Protein 3WMY (pdb70)

B-factor: mean 17.38, std 7.43, range [6.02, 51.27]

CATH classification: 2.115.10.20

Secondary structure (DSSP, 8-state):
------SS--EEE------PPTT-SEEEEEEEEEETTEEEEEEEEE-SS-EEEEEEPPBSSGGGGGGS-EEE-SS--EEEEEEEEGGGTEEEEEEESSSSSEEEEEES-TT-TT-PPPPEEEE----SS-SS-SEEEEEEE-SSEEEEEEE-SSSEEEEEEEEGGG-SS---S--EEEEE--TTTS-EEEEEEEETTSS-EEEEEEEE-SSSEEEEEEEESSTTS--EESSBSSSSBSBSTTTS--SS-S--EEEEE-BSS-BTT-EE-GGG-EEEEEE--TT--S-GGG---EEEEEEE--

Organism: Streptomyces coelicolor (strain ATCC BAA-471 / A3(2) / M145) (NCBI:txid100226)

Structure (mmCIF, N/CA/C/O backbone):
data_3WMY
#
_entry.id   3WMY
#
_cell.length_a   97.249
_cell.length_b   97.249
_cell.length_c   102.821
_cell.angle_alpha   90.00
_cell.angle_beta   90.00
_cell.angle_gamma   90.00
#
_symmetry.space_group_name_H-M   'P 41 21 2'
#
loop_
_entity.id
_entity.type
_entity.pdbx_description
1 polymer 'Extracellular exo-alpha-L-arabinofuranosidase'
2 non-polymer 'CALCIUM ION'
3 non-polymer 'CHLORIDE ION'
4 non-polymer 2-AMINO-2-HYDROXYMETHYL-PROPANE-1,3-DIOL
5 water water
#
loop_
_atom_site.group_PDB
_atom_site.id
_atom_site.type_symbol
_atom_site.label_atom_id
_atom_site.label_alt_id
_atom_site.label_comp_id
_atom_site.label_asym_id
_atom_site.label_entity_id
_atom_site.label_seq_id
_atom_site.pdbx_PDB_ins_code
_atom_site.Cartn_x
_atom_site.Cartn_y
_atom_site.Cartn_z
_atom_site.occupancy
_atom_site.B_iso_or_equiv
_atom_site.auth_seq_id
_atom_site.auth_comp_id
_atom_site.auth_asym_id
_atom_site.auth_atom_id
_atom_site.pdbx_PDB_model_num
ATOM 1 N N . GLY A 1 137 ? 3.143 44.754 37.886 1.00 37.45 174 GLY A N 1
ATOM 2 C CA . GLY A 1 137 ? 3.072 43.852 36.699 1.00 37.24 174 GLY A CA 1
ATOM 3 C C . GLY A 1 137 ? 4.384 43.740 35.943 1.00 37.00 174 GLY A C 1
ATOM 4 O O . GLY A 1 137 ? 4.420 43.223 34.824 1.00 37.95 174 GLY A O 1
ATOM 5 N N . THR A 1 138 ? 5.461 44.221 36.558 1.00 35.72 175 THR A N 1
ATOM 6 C CA . THR A 1 138 ? 6.789 44.190 35.949 1.00 34.35 175 THR A CA 1
ATOM 7 C C . THR A 1 138 ? 7.417 42.799 36.039 1.00 33.18 175 THR A C 1
ATOM 8 O O . THR A 1 138 ? 7.044 41.992 36.894 1.00 33.13 175 THR A O 1
ATOM 12 N N . CYS A 1 139 ? 8.364 42.527 35.145 1.00 31.15 176 CYS A N 1
ATOM 13 C CA . CYS A 1 139 ? 9.128 41.285 35.174 1.00 29.75 176 CYS A CA 1
ATOM 14 C C . CYS A 1 139 ? 10.607 41.586 35.389 1.00 29.50 176 CYS A C 1
ATOM 15 O O . CYS A 1 139 ? 11.065 42.706 35.147 1.00 29.83 176 CYS A O 1
ATOM 18 N N . ALA A 1 140 ? 11.344 40.586 35.860 1.00 28.65 177 ALA A N 1
ATOM 19 C CA . ALA A 1 140 ? 12.791 40.691 35.992 1.00 27.89 177 ALA A CA 1
ATOM 20 C C . ALA A 1 140 ? 13.465 39.822 34.940 1.00 27.34 177 ALA A C 1
ATOM 21 O O . ALA A 1 140 ? 12.862 38.872 34.434 1.00 27.09 177 ALA A O 1
ATOM 23 N N . LEU A 1 141 ? 14.708 40.160 34.601 1.00 26.60 178 LEU A N 1
ATOM 24 C CA . LEU A 1 141 ? 15.541 39.283 33.785 1.00 26.23 178 LEU A CA 1
ATOM 25 C C . LEU A 1 141 ? 15.834 38.004 34.566 1.00 26.83 178 LEU A C 1
ATOM 26 O O . LEU A 1 141 ? 16.089 38.064 35.772 1.00 27.30 178 LEU A O 1
ATOM 31 N N . PRO A 1 142 ? 15.784 36.842 33.891 1.00 27.20 179 PRO A N 1
ATOM 32 C CA . PRO A 1 142 ? 16.101 35.587 34.571 1.00 27.75 179 PRO A CA 1
ATOM 33 C C . PRO A 1 142 ? 17.604 35.433 34.801 1.00 28.19 179 PRO A C 1
ATOM 34 O O . PRO A 1 142 ? 18.401 36.105 34.142 1.00 28.68 179 PRO A O 1
ATOM 38 N N . SER A 1 143 ? 17.981 34.565 35.736 1.00 29.19 180 SER A N 1
ATOM 39 C CA . SER A 1 143 ? 19.386 34.232 35.954 1.00 29.72 180 SER A CA 1
ATOM 40 C C . SER A 1 143 ? 19.854 33.243 34.889 1.00 29.26 180 SER A C 1
ATOM 41 O O . SER A 1 143 ? 20.978 33.339 34.391 1.00 30.52 180 SER A O 1
ATOM 44 N N . THR A 1 144 ? 18.979 32.299 34.547 1.00 27.76 181 THR A N 1
ATOM 45 C CA . THR A 1 144 ? 19.221 31.356 33.458 1.00 26.50 181 THR A CA 1
ATOM 46 C C . THR A 1 144 ? 18.231 31.614 32.317 1.00 24.53 181 THR A C 1
ATOM 47 O O . THR A 1 144 ? 17.018 31.684 32.534 1.00 25.12 181 THR A O 1
ATOM 54 N N . TYR A 1 145 ? 18.761 31.776 31.108 1.00 21.14 182 TYR A N 1
ATOM 55 C CA . TYR A 1 145 ? 17.937 32.043 29.933 1.00 19.09 182 TYR A CA 1
ATOM 56 C C . TYR A 1 145 ? 17.591 30.762 29.188 1.00 18.73 182 TYR A C 1
ATOM 57 O O . TYR A 1 145 ? 18.455 29.907 28.979 1.00 18.57 182 TYR A O 1
ATOM 66 N N . ARG A 1 146 ? 16.316 30.643 28.819 1.00 18.77 183 ARG A N 1
ATOM 67 C CA A ARG A 1 146 ? 15.848 29.562 27.961 0.50 18.89 183 ARG A CA 1
ATOM 68 C CA B ARG A 1 146 ? 15.822 29.553 27.976 0.50 18.90 183 ARG A CA 1
ATOM 69 C C . ARG A 1 146 ? 14.990 30.156 26.850 1.00 18.23 183 ARG A C 1
ATOM 70 O O . ARG A 1 146 ? 14.039 30.895 27.113 1.00 18.44 183 ARG A O 1
ATOM 85 N N . TRP A 1 147 ? 15.340 29.841 25.606 1.00 16.62 184 TRP A N 1
ATOM 86 C CA . TRP A 1 147 ? 14.623 30.383 24.453 1.00 15.33 184 TRP A CA 1
ATOM 87 C C . TRP A 1 147 ? 13.981 29.297 23.600 1.00 15.04 184 TRP A C 1
ATOM 88 O O . TRP A 1 147 ? 14.387 28.134 23.640 1.00 15.51 184 TRP A O 1
ATOM 99 N N . SER A 1 148 ? 12.977 29.699 22.828 1.00 14.59 185 SER A N 1
ATOM 100 C CA . SER A 1 148 ? 12.568 28.954 21.648 1.00 14.56 185 SER A CA 1
ATOM 101 C C . SER A 1 148 ? 12.982 29.784 20.435 1.00 14.11 185 SER A C 1
ATOM 102 O O . SER A 1 148 ? 13.160 31.004 20.542 1.00 13.90 185 SER A O 1
ATOM 107 N N . SER A 1 149 ? 13.154 29.126 19.293 1.00 13.62 186 SER A N 1
ATOM 108 C CA . SER A 1 149 ? 13.631 29.793 18.089 1.00 13.26 186 SER A CA 1
ATOM 109 C C . SER A 1 149 ? 12.750 29.512 16.885 1.00 13.07 186 SER A C 1
ATOM 110 O O . SER A 1 149 ? 12.169 28.428 16.759 1.00 13.66 186 SER A O 1
ATOM 113 N N . THR A 1 150 ? 12.672 30.496 15.996 1.00 12.62 187 THR A N 1
ATOM 114 C CA . THR A 1 150 ? 12.143 30.288 14.656 1.00 12.55 187 THR A CA 1
ATOM 115 C C . THR A 1 150 ? 13.168 29.520 13.843 1.00 12.85 187 THR A C 1
ATOM 116 O O . THR A 1 150 ? 14.315 29.347 14.262 1.00 13.31 187 THR A O 1
ATOM 120 N N . GLY A 1 151 ? 12.744 29.047 12.677 1.00 12.85 188 GLY A N 1
ATOM 121 C CA . GLY A 1 151 ? 13.689 28.620 11.656 1.00 12.88 188 GLY A CA 1
ATOM 122 C C . GLY A 1 151 ? 14.269 29.846 10.968 1.00 12.86 188 GLY A C 1
ATOM 123 O O . GLY A 1 151 ? 14.138 30.975 11.458 1.00 12.89 188 GLY A O 1
ATOM 124 N N . VAL A 1 152 ? 14.913 29.637 9.825 1.00 12.83 189 VAL A N 1
ATOM 125 C CA . VAL A 1 152 ? 15.414 30.751 9.029 1.00 12.79 189 VAL A CA 1
ATOM 126 C C . VAL A 1 152 ? 14.233 31.592 8.561 1.00 12.77 189 VAL A C 1
ATOM 127 O O . VAL A 1 152 ? 13.268 31.056 8.009 1.00 12.70 189 VAL A O 1
ATOM 131 N N . LEU A 1 153 ? 14.307 32.903 8.771 1.00 12.51 190 LEU A N 1
ATOM 132 C CA . LEU A 1 153 ? 13.169 33.782 8.504 1.00 12.45 190 LEU A CA 1
ATOM 133 C C . LEU A 1 153 ? 13.132 34.415 7.112 1.00 12.45 190 LEU A C 1
ATOM 134 O O . LEU A 1 153 ? 12.084 34.885 6.682 1.00 12.52 190 LEU A O 1
ATOM 139 N N . ALA A 1 154 ? 14.268 34.444 6.418 1.00 12.53 191 ALA A N 1
ATOM 140 C CA . ALA A 1 154 ? 14.327 35.005 5.068 1.00 12.75 191 ALA A CA 1
ATOM 141 C C . ALA A 1 154 ? 15.603 34.590 4.364 1.00 12.96 191 ALA A C 1
ATOM 142 O O . ALA A 1 154 ? 16.613 34.293 5.011 1.00 12.85 191 ALA A O 1
ATOM 144 N N . GLN A 1 155 ? 15.540 34.569 3.035 1.00 13.40 192 GLN A N 1
ATOM 145 C CA . GLN A 1 155 ? 16.705 34.331 2.190 1.00 13.91 192 GLN A CA 1
ATOM 146 C C . GLN A 1 155 ? 17.113 35.631 1.524 1.00 13.94 192 GLN A C 1
ATOM 147 O O . GLN A 1 155 ? 16.250 36.418 1.138 1.00 14.10 192 GLN A O 1
ATOM 153 N N . PRO A 1 156 ? 18.431 35.862 1.378 1.00 14.51 193 PRO A N 1
ATOM 154 C CA . PRO A 1 156 ? 18.885 37.091 0.736 1.00 14.91 193 PRO A CA 1
ATOM 155 C C . PRO A 1 156 ? 18.473 37.194 -0.733 1.00 15.25 193 PRO A C 1
ATOM 156 O O . PRO A 1 156 ? 18.496 36.199 -1.469 1.00 15.44 193 PRO A O 1
ATOM 160 N N . LYS A 1 157 ? 18.092 38.408 -1.114 1.00 16.12 194 LYS A N 1
ATOM 161 C CA . LYS A 1 157 ? 17.841 38.838 -2.489 1.00 17.55 194 LYS A CA 1
ATOM 162 C C . LYS A 1 157 ? 18.970 38.417 -3.429 1.00 17.31 194 LYS A C 1
ATOM 163 O O . LYS A 1 157 ? 20.117 38.257 -3.004 1.00 16.85 194 LYS A O 1
ATOM 169 N N . SER A 1 158 ? 18.640 38.231 -4.704 1.00 17.35 195 SER A N 1
ATOM 170 C CA . SER A 1 158 ? 19.643 37.927 -5.722 1.00 17.46 195 SER A CA 1
ATOM 171 C C . SER A 1 158 ? 20.786 38.940 -5.672 1.00 17.23 195 SER A C 1
ATOM 172 O O . SER A 1 158 ? 20.554 40.147 -5.680 1.00 17.63 195 SER A O 1
ATOM 175 N N . GLY A 1 159 ? 22.012 38.433 -5.598 1.00 16.76 196 GLY A N 1
ATOM 176 C CA . GLY A 1 159 ? 23.202 39.284 -5.523 1.00 16.61 196 GLY A CA 1
ATOM 177 C C . GLY A 1 159 ? 23.827 39.325 -4.139 1.00 16.33 196 GLY A C 1
ATOM 178 O O . GLY A 1 159 ? 24.983 39.730 -3.989 1.00 17.09 196 GLY A O 1
ATOM 179 N N . TRP A 1 160 ? 23.067 38.906 -3.127 1.00 15.77 197 TRP A N 1
ATOM 180 C CA . TRP A 1 160 ? 23.583 38.817 -1.761 1.00 15.24 197 TRP A CA 1
ATOM 181 C C . TRP A 1 160 ? 23.665 37.373 -1.306 1.00 14.69 197 TRP A C 1
ATOM 182 O O . TRP A 1 160 ? 22.788 36.567 -1.618 1.00 14.99 197 TRP A O 1
ATOM 193 N N . VAL A 1 161 ? 24.712 37.062 -0.550 1.00 14.30 198 VAL A N 1
ATOM 194 C CA . VAL A 1 161 ? 24.878 35.744 0.057 1.00 14.27 198 VAL A CA 1
ATOM 195 C C . VAL A 1 161 ? 24.524 35.735 1.549 1.00 13.74 198 VAL A C 1
ATOM 196 O O . VAL A 1 161 ? 24.418 34.673 2.160 1.00 13.78 198 VAL A O 1
ATOM 203 N N . ALA A 1 162 ? 24.345 36.924 2.128 1.00 13.28 199 ALA A N 1
ATOM 204 C CA . ALA A 1 162 ? 24.093 37.045 3.563 1.00 13.11 199 ALA A CA 1
ATOM 205 C C . ALA A 1 162 ? 23.269 38.268 3.910 1.00 12.72 199 ALA A C 1
ATOM 206 O O . ALA A 1 162 ? 23.370 39.309 3.262 1.00 12.82 199 ALA A O 1
ATOM 208 N N . LEU A 1 163 ? 22.439 38.095 4.936 1.00 12.44 200 LEU A N 1
ATOM 209 C CA . LEU A 1 163 ? 21.765 39.176 5.646 1.00 12.58 200 LEU A CA 1
ATOM 210 C C . LEU A 1 163 ? 22.296 39.142 7.074 1.00 12.03 200 LEU A C 1
ATOM 211 O O . LEU A 1 163 ? 22.326 38.076 7.701 1.00 11.70 200 LEU A O 1
ATOM 216 N N . LYS A 1 164 ? 22.701 40.307 7.588 1.00 11.81 201 LYS A N 1
ATOM 217 C CA . LYS A 1 164 ? 23.518 40.376 8.803 1.00 11.75 201 LYS A CA 1
ATOM 218 C C . LYS A 1 164 ? 23.223 41.551 9.724 1.00 11.37 201 LYS A C 1
ATOM 219 O O . LYS A 1 164 ? 22.604 42.534 9.318 1.00 11.27 201 LYS A O 1
ATOM 225 N N . ASP A 1 165 ? 23.725 41.438 10.959 1.00 11.24 202 ASP A N 1
ATOM 226 C CA . ASP A 1 165 ? 23.933 42.588 11.864 1.00 11.14 202 ASP A CA 1
ATOM 227 C C . ASP A 1 165 ? 22.664 43.403 12.098 1.00 11.08 202 ASP A C 1
ATOM 228 O O . ASP A 1 165 ? 22.680 44.632 12.019 1.00 11.30 202 ASP A O 1
ATOM 233 N N . PHE A 1 166 ? 21.568 42.717 12.389 1.00 10.86 203 PHE A N 1
ATOM 234 C CA . PHE A 1 166 ? 20.256 43.351 12.386 1.00 10.62 203 PHE A CA 1
ATOM 235 C C . PHE A 1 166 ? 20.049 44.387 13.478 1.00 10.52 203 PHE A C 1
ATOM 236 O O . PHE A 1 166 ? 20.585 44.275 14.580 1.00 10.75 203 PHE A O 1
ATOM 244 N N . THR A 1 167 ? 19.265 45.400 13.134 1.00 10.48 204 THR A N 1
ATOM 245 C CA . THR A 1 167 ? 18.756 46.368 14.092 1.00 10.46 204 THR A CA 1
ATOM 246 C C . THR A 1 167 ? 17.261 46.491 13.819 1.00 10.65 204 THR A C 1
ATOM 247 O O . THR A 1 167 ? 16.845 46.553 12.659 1.00 10.81 204 THR A O 1
ATOM 251 N N . THR A 1 168 ? 16.447 46.481 14.873 1.00 10.98 205 THR A N 1
ATOM 252 C CA . THR A 1 168 ? 14.996 46.485 14.669 1.00 11.57 205 THR A CA 1
ATOM 253 C C . THR A 1 168 ? 14.196 47.264 15.703 1.00 12.10 205 THR A C 1
ATOM 254 O O . THR A 1 168 ? 14.476 47.212 16.906 1.00 12.48 205 THR A O 1
ATOM 258 N N . VAL A 1 169 ? 13.196 47.976 15.195 1.00 12.69 206 VAL A N 1
ATOM 259 C CA . VAL A 1 169 ? 12.172 48.602 16.022 1.00 13.55 206 VAL A CA 1
ATOM 260 C C . VAL A 1 169 ? 10.798 48.227 15.489 1.00 14.51 206 VAL A C 1
ATOM 261 O O . VAL A 1 169 ? 10.661 47.750 14.359 1.00 14.43 206 VAL A O 1
ATOM 265 N N . THR A 1 170 ? 9.781 48.430 16.316 1.00 15.98 207 THR A N 1
ATOM 266 C CA . THR A 1 170 ? 8.413 48.370 15.840 1.00 17.96 207 THR A CA 1
ATOM 267 C C . THR A 1 170 ? 8.004 49.790 15.450 1.00 18.66 207 THR A C 1
ATOM 268 O O . THR A 1 170 ? 8.166 50.737 16.232 1.00 19.70 207 THR A O 1
ATOM 272 N N . HIS A 1 171 ? 7.522 49.932 14.219 1.00 19.42 208 HIS A N 1
ATOM 273 C CA . HIS A 1 171 ? 7.161 51.222 13.650 1.00 20.51 208 HIS A CA 1
ATOM 274 C C . HIS A 1 171 ? 5.770 51.089 13.051 1.00 21.01 208 HIS A C 1
ATOM 275 O O . HIS A 1 171 ? 5.547 50.252 12.176 1.00 20.57 208 HIS A O 1
ATOM 282 N N . ASN A 1 172 ? 4.834 51.900 13.546 1.00 21.65 209 ASN A N 1
ATOM 283 C CA . ASN A 1 172 ? 3.428 51.829 13.129 1.00 22.33 209 ASN A CA 1
ATOM 284 C C . ASN A 1 172 ? 2.869 50.400 13.179 1.00 21.73 209 ASN A C 1
ATOM 285 O O . ASN A 1 172 ? 2.184 49.950 12.256 1.00 22.19 209 ASN A O 1
ATOM 290 N N . GLY A 1 173 ? 3.190 49.693 14.261 1.00 21.06 210 GLY A N 1
ATOM 291 C CA . GLY A 1 173 ? 2.707 48.334 14.491 1.00 20.58 210 GLY A CA 1
ATOM 292 C C . GLY A 1 173 ? 3.377 47.253 13.659 1.00 19.78 210 GLY A C 1
ATOM 293 O O . GLY A 1 173 ? 2.962 46.094 13.696 1.00 20.00 210 GLY A O 1
ATOM 294 N N . ARG A 1 174 ? 4.414 47.621 12.910 1.00 18.91 211 ARG A N 1
ATOM 295 C CA . ARG A 1 174 ? 5.109 46.667 12.040 1.00 18.20 211 ARG A CA 1
ATOM 296 C C . ARG A 1 174 ? 6.592 46.575 12.384 1.00 16.64 211 ARG A C 1
ATOM 297 O O . ARG A 1 174 ? 7.175 47.525 12.905 1.00 16.28 211 ARG A O 1
ATOM 311 N N . HIS A 1 175 ? 7.193 45.424 12.094 1.00 15.11 212 HIS A N 1
ATOM 312 C CA . HIS A 1 175 ? 8.630 45.240 12.274 1.00 14.38 212 HIS A CA 1
ATOM 313 C C . HIS A 1 175 ? 9.395 46.013 11.216 1.00 14.04 212 HIS A C 1
ATOM 314 O O . HIS A 1 175 ? 9.161 45.847 10.017 1.00 14.04 212 HIS A O 1
ATOM 321 N N . LEU A 1 176 ? 10.298 46.869 11.677 1.00 13.33 213 LEU A N 1
ATOM 322 C CA . LEU A 1 176 ? 11.184 47.618 10.810 1.00 13.23 213 LEU A CA 1
ATOM 323 C C . LEU A 1 176 ? 12.600 47.136 11.090 1.00 12.78 213 LEU A C 1
ATOM 324 O O . LEU A 1 176 ? 13.098 47.271 12.214 1.00 12.82 213 LEU A O 1
ATOM 329 N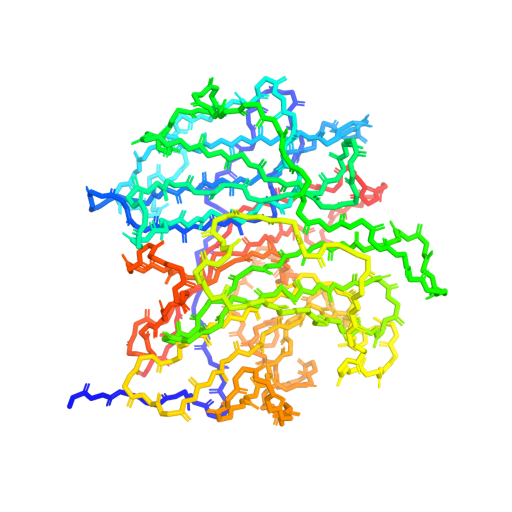 N . VAL A 1 177 ? 13.226 46.555 10.068 1.00 12.08 214 VAL A N 1
ATOM 330 C CA . VAL A 1 177 ? 14.512 45.874 10.208 1.00 11.79 214 VAL A CA 1
ATOM 331 C C . VAL A 1 177 ? 15.512 46.396 9.181 1.00 11.76 214 VAL A C 1
ATOM 332 O O . VAL A 1 177 ? 15.263 46.316 7.977 1.00 12.06 214 VAL A O 1
ATOM 336 N N . TYR A 1 178 ? 16.630 46.936 9.664 1.00 11.48 215 TYR A N 1
ATOM 337 C CA . TYR A 1 178 ? 17.803 47.205 8.835 1.00 11.38 215 TYR A CA 1
ATOM 338 C C . TYR A 1 178 ? 18.849 46.145 9.113 1.00 11.34 215 TYR A C 1
ATOM 339 O O . TYR A 1 178 ? 18.888 45.554 10.197 1.00 11.47 215 TYR A O 1
ATOM 348 N N . GLY A 1 179 ? 19.715 45.913 8.136 1.00 11.55 216 GLY A N 1
ATOM 349 C CA . GLY A 1 179 ? 20.835 45.011 8.331 1.00 11.95 216 GLY A CA 1
ATOM 350 C C . GLY A 1 179 ? 21.932 45.243 7.317 1.00 12.01 216 GLY A C 1
ATOM 351 O O . GLY A 1 179 ? 21.736 45.946 6.327 1.00 12.30 216 GLY A O 1
ATOM 352 N N . SER A 1 180 ? 23.093 44.657 7.585 1.00 12.23 217 SER A N 1
ATOM 353 C CA . SER A 1 180 ? 24.154 44.577 6.592 1.00 12.55 217 SER A CA 1
ATOM 354 C C . SER A 1 180 ? 23.797 43.532 5.549 1.00 12.94 217 SER A C 1
ATOM 355 O O . SER A 1 180 ? 23.002 42.619 5.805 1.00 12.65 217 SER A O 1
ATOM 358 N N . THR A 1 181 ? 24.398 43.678 4.375 1.00 13.61 218 THR A N 1
ATOM 359 C CA . THR A 1 181 ? 24.329 42.659 3.337 1.00 14.33 218 THR A CA 1
ATOM 360 C C . THR A 1 181 ? 25.757 42.307 2.968 1.00 14.97 218 THR A C 1
ATOM 361 O O . THR A 1 181 ? 26.664 43.118 3.152 1.00 14.96 218 THR A O 1
ATOM 365 N N . SER A 1 182 ? 25.959 41.095 2.470 1.00 15.62 219 SER A N 1
ATOM 366 C CA . SER A 1 182 ? 27.232 40.743 1.869 1.00 16.59 219 SER A CA 1
ATOM 367 C C . SER A 1 182 ? 27.001 40.046 0.546 1.00 17.18 219 SER A C 1
ATOM 368 O O . SER A 1 182 ? 26.102 39.210 0.424 1.00 16.45 219 SER A O 1
ATOM 371 N N . SER A 1 183 ? 27.811 40.418 -0.440 1.00 18.21 220 SER A N 1
ATOM 372 C CA A SER A 1 183 ? 27.843 39.726 -1.724 0.70 19.03 220 SER A CA 1
ATOM 373 C CA B SER A 1 183 ? 27.844 39.728 -1.724 0.30 19.07 220 SER A CA 1
ATOM 374 C C . SER A 1 183 ? 28.992 38.726 -1.718 1.00 19.52 220 SER A C 1
ATOM 375 O O . SER A 1 183 ? 29.151 37.938 -2.656 1.00 20.23 220 SER A O 1
ATOM 380 N N . GLY A 1 184 ? 29.782 38.764 -0.648 1.00 20.37 221 GLY A N 1
ATOM 381 C CA . GLY A 1 184 ? 30.990 37.959 -0.521 1.00 21.53 221 GLY A CA 1
ATOM 382 C C . GLY A 1 184 ? 32.224 38.799 -0.808 1.00 22.28 221 GLY A C 1
ATOM 383 O O . GLY A 1 184 ? 33.272 38.603 -0.188 1.00 23.65 221 GLY A O 1
ATOM 384 N N A SER A 1 185 ? 32.083 39.737 -1.744 0.70 23.01 222 SER A N 1
ATOM 385 N N B SER A 1 185 ? 32.100 39.727 -1.757 0.30 22.10 222 SER A N 1
ATOM 386 C CA A SER A 1 185 ? 33.161 40.647 -2.128 0.70 23.57 222 SER A CA 1
ATOM 387 C CA B SER A 1 185 ? 33.207 40.592 -2.162 0.30 21.91 222 SER A CA 1
ATOM 388 C C A SER A 1 185 ? 33.054 41.988 -1.401 0.70 23.59 222 SER A C 1
ATOM 389 C C B SER A 1 185 ? 33.013 42.018 -1.660 0.30 21.66 222 SER A C 1
ATOM 390 O O A SER A 1 185 ? 34.069 42.561 -0.994 0.70 23.56 222 SER A O 1
ATOM 391 O O B SER A 1 185 ? 33.571 42.963 -2.219 0.30 21.52 222 SER A O 1
ATOM 396 N N A SER A 1 186 ? 31.826 42.484 -1.246 0.70 23.07 223 SER A N 1
ATOM 397 N N B SER A 1 186 ? 32.223 42.170 -0.604 0.30 21.20 223 SER A N 1
ATOM 398 C CA A SER A 1 186 ? 31.586 43.762 -0.577 0.70 22.88 223 SER A CA 1
ATOM 399 C CA B SER A 1 186 ? 31.934 43.493 -0.075 0.30 20.91 223 SER A CA 1
ATOM 400 C C A SER A 1 186 ? 30.369 43.734 0.350 0.70 22.08 223 SER A C 1
ATOM 401 C C B SER A 1 186 ? 30.707 43.481 0.825 0.30 20.45 223 SER A C 1
ATOM 402 O O A SER A 1 186 ? 29.393 43.018 0.098 0.70 21.44 223 SER A O 1
ATOM 403 O O B SER A 1 186 ? 29.949 42.512 0.850 0.30 20.27 223 SER A O 1
ATOM 408 N N A TYR A 1 187 ? 30.453 44.513 1.427 0.70 21.53 224 TYR A N 1
ATOM 409 N N B TYR A 1 187 ? 30.514 44.576 1.552 0.30 20.09 224 TYR A N 1
ATOM 410 C CA A TYR A 1 187 ? 29.349 44.686 2.366 0.70 20.60 224 TYR A CA 1
ATOM 411 C CA B TYR A 1 187 ? 29.365 44.724 2.432 0.30 19.55 224 TYR A CA 1
ATOM 412 C C A TYR A 1 187 ? 28.509 45.904 2.005 0.70 19.59 224 TYR A C 1
ATOM 413 C C B TYR A 1 187 ? 28.511 45.920 2.032 0.30 18.89 224 TYR A C 1
ATOM 414 O O A TYR A 1 187 ? 29.039 46.948 1.618 0.70 20.29 224 TYR A O 1
ATOM 415 O O B TYR A 1 187 ? 29.035 46.962 1.634 0.30 19.27 224 TYR A O 1
ATOM 432 N N . GLY A 1 188 ? 27.195 45.761 2.137 1.00 18.19 225 GLY A N 1
ATOM 433 C CA . GLY A 1 188 ? 26.265 46.860 1.923 1.00 16.39 225 GLY A CA 1
ATOM 434 C C . GLY A 1 188 ? 25.271 46.867 3.067 1.00 14.70 225 GLY A C 1
ATOM 435 O O . GLY A 1 188 ? 25.519 46.271 4.118 1.00 14.37 225 GLY A O 1
ATOM 436 N N . SER A 1 189 ? 24.145 47.534 2.857 1.00 13.75 226 SER A N 1
ATOM 437 C CA . SER A 1 189 ? 23.064 47.524 3.837 1.00 13.35 226 SER A CA 1
ATOM 438 C C . SER A 1 189 ? 21.709 47.596 3.151 1.00 13.23 226 SER A C 1
ATOM 439 O O . SER A 1 189 ? 21.612 47.896 1.955 1.00 13.58 226 SER A O 1
ATOM 442 N N . MET A 1 190 ? 20.663 47.323 3.921 1.00 12.75 227 MET A N 1
ATOM 443 C CA . MET A 1 190 ? 19.314 47.229 3.383 1.00 12.53 227 MET A CA 1
ATOM 444 C C . MET A 1 190 ? 18.300 47.428 4.492 1.00 12.51 227 MET A C 1
ATOM 445 O O . MET A 1 190 ? 18.647 47.363 5.676 1.00 12.17 227 MET A O 1
ATOM 450 N N . VAL A 1 191 ? 17.057 47.672 4.093 1.00 12.68 228 VAL A N 1
ATOM 451 C CA . VAL A 1 191 ? 15.917 47.646 5.000 1.00 12.94 228 VAL A CA 1
ATOM 452 C C . VAL A 1 191 ? 14.858 46.732 4.395 1.00 13.14 228 VAL A C 1
ATOM 453 O O . VAL A 1 191 ? 14.656 46.732 3.176 1.00 13.31 228 VAL A O 1
ATOM 457 N N . PHE A 1 192 ? 14.223 45.923 5.237 1.00 13.12 229 PHE A N 1
ATOM 458 C CA . PHE A 1 192 ? 13.080 45.125 4.802 1.00 13.56 229 PHE A CA 1
ATOM 459 C C . PHE A 1 192 ? 11.852 46.019 4.740 1.00 14.13 229 PHE A C 1
ATOM 460 O O . PHE A 1 192 ? 11.697 46.934 5.552 1.00 14.57 229 PHE A O 1
ATOM 468 N N . SER A 1 193 ? 10.973 45.763 3.776 1.00 14.66 230 SER A N 1
ATOM 469 C CA . SER A 1 193 ? 9.663 46.398 3.792 1.00 15.23 230 SER A CA 1
ATOM 470 C C . SER A 1 193 ? 8.967 46.004 5.093 1.00 15.31 230 SER A C 1
ATOM 471 O O . SER A 1 193 ? 9.061 44.846 5.510 1.00 15.69 230 SER A O 1
ATOM 474 N N . PRO A 1 194 ? 8.281 46.960 5.749 1.00 15.91 231 PRO A N 1
ATOM 475 C CA . PRO A 1 194 ? 7.653 46.673 7.041 1.00 15.92 231 PRO A CA 1
ATOM 476 C C . PRO A 1 194 ? 6.687 45.489 6.978 1.00 15.82 231 PRO A C 1
ATOM 477 O O . PRO A 1 194 ? 5.937 45.350 6.011 1.00 16.45 231 PRO A O 1
ATOM 481 N N . PHE A 1 195 ? 6.733 44.638 7.998 1.00 15.19 232 PHE A N 1
ATOM 482 C CA . PHE A 1 195 ? 5.893 43.440 8.072 1.00 14.88 232 PHE A CA 1
ATOM 483 C C . PHE A 1 195 ? 5.399 43.249 9.503 1.00 15.17 232 PHE A C 1
ATOM 484 O O . PHE A 1 195 ? 6.136 43.509 10.455 1.00 15.22 232 PHE A O 1
ATOM 492 N N . THR A 1 196 ? 4.157 42.798 9.663 1.00 15.23 233 THR A N 1
ATOM 493 C CA . THR A 1 196 ? 3.551 42.698 10.997 1.00 15.60 233 THR A CA 1
ATOM 494 C C . THR A 1 196 ? 4.052 41.481 11.779 1.00 15.41 233 THR A C 1
ATOM 495 O O . THR A 1 196 ? 4.308 41.565 12.980 1.00 15.72 233 THR A O 1
ATOM 502 N N . ASN A 1 197 ? 4.205 40.358 11.085 1.00 15.01 234 ASN A N 1
ATOM 503 C CA . ASN A 1 197 ? 4.523 39.081 11.711 1.00 14.96 234 ASN A CA 1
ATOM 504 C C . ASN A 1 197 ? 5.879 38.558 11.248 1.00 14.39 234 ASN A C 1
ATOM 505 O O . ASN A 1 197 ? 6.161 38.576 10.049 1.00 14.34 234 ASN A O 1
ATOM 514 N N . TRP A 1 198 ? 6.706 38.076 12.180 1.00 13.53 235 TRP A N 1
ATOM 515 C CA . TRP A 1 198 ? 8.003 37.477 11.821 1.00 13.09 235 TRP A CA 1
ATOM 516 C C . TRP A 1 198 ? 7.875 36.377 10.771 1.00 13.05 235 TRP A C 1
ATOM 517 O O . TRP A 1 198 ? 8.766 36.215 9.941 1.00 12.91 235 TRP A O 1
ATOM 528 N N . SER A 1 199 ? 6.762 35.644 10.800 1.00 13.17 236 SER A N 1
ATOM 529 C CA . SER A 1 199 ? 6.516 34.562 9.841 1.00 13.26 236 SER A CA 1
ATOM 530 C C . SER A 1 199 ? 6.315 35.064 8.412 1.00 13.25 236 SER A C 1
ATOM 531 O O . SER A 1 199 ? 6.343 34.267 7.475 1.00 13.33 236 SER A O 1
ATOM 534 N N . ASP A 1 200 ? 6.133 36.375 8.257 1.00 13.22 237 ASP A N 1
ATOM 535 C CA . ASP A 1 200 ? 6.024 37.003 6.941 1.00 13.19 237 ASP A CA 1
ATOM 536 C C . ASP A 1 200 ? 7.291 37.731 6.508 1.00 13.09 237 ASP A C 1
ATOM 537 O O . ASP A 1 200 ? 7.320 38.346 5.441 1.00 13.49 237 ASP A O 1
ATOM 542 N N . MET A 1 201 ? 8.344 37.663 7.324 1.00 12.86 238 MET A N 1
ATOM 543 C CA . MET A 1 201 ? 9.617 38.262 6.938 1.00 12.68 238 MET A CA 1
ATOM 544 C C . MET A 1 201 ? 10.115 37.686 5.611 1.00 12.42 238 MET A C 1
ATOM 545 O O . MET A 1 201 ? 10.737 38.395 4.828 1.00 12.19 238 MET A O 1
ATOM 550 N N . ALA A 1 202 ? 9.803 36.413 5.358 1.00 12.31 239 ALA A N 1
ATOM 551 C CA . ALA A 1 202 ? 10.287 35.711 4.165 1.00 12.24 239 ALA A CA 1
ATOM 552 C C . ALA A 1 202 ? 9.779 36.323 2.868 1.00 12.24 239 ALA A C 1
ATOM 553 O O . ALA A 1 202 ? 10.444 36.212 1.837 1.00 12.60 239 ALA A O 1
ATOM 555 N N . SER A 1 203 ? 8.613 36.963 2.927 1.00 12.53 240 SER A N 1
ATOM 556 C CA . SER A 1 203 ? 8.003 37.571 1.747 1.00 12.69 240 SER A CA 1
ATOM 557 C C . SER A 1 203 ? 8.181 39.083 1.669 1.00 13.21 240 SER A C 1
ATOM 558 O O . SER A 1 203 ? 7.762 39.700 0.690 1.00 13.37 240 SER A O 1
ATOM 561 N N . ALA A 1 204 ? 8.782 39.678 2.701 1.00 13.37 241 ALA A N 1
ATOM 562 C CA . ALA A 1 204 ? 8.974 41.129 2.744 1.00 13.69 241 ALA A CA 1
ATOM 563 C C . ALA A 1 204 ? 9.965 41.600 1.687 1.00 14.01 241 ALA A C 1
ATOM 564 O O . ALA A 1 204 ? 10.976 40.943 1.442 1.00 14.44 241 ALA A O 1
ATOM 566 N N . GLY A 1 205 ? 9.665 42.738 1.066 1.00 14.07 242 GLY A N 1
ATOM 567 C CA . GLY A 1 205 ? 10.590 43.365 0.126 1.00 14.41 242 GLY A CA 1
ATOM 568 C C . GLY A 1 205 ? 11.941 43.607 0.778 1.00 14.55 242 GLY A C 1
ATOM 569 O O . GLY A 1 205 ? 12.020 43.920 1.967 1.00 14.30 242 GLY A O 1
ATOM 570 N N . GLN A 1 206 ? 13.007 43.430 0.009 1.00 14.67 243 GLN A N 1
ATOM 571 C CA . GLN A 1 206 ? 14.359 43.701 0.491 1.00 15.20 243 GLN A CA 1
ATOM 572 C C . GLN A 1 206 ? 14.926 44.877 -0.285 1.00 15.84 243 GLN A C 1
ATOM 573 O O . GLN A 1 206 ? 15.201 44.778 -1.486 1.00 16.85 243 GLN A O 1
ATOM 579 N N . ASN A 1 207 ? 15.088 45.997 0.411 1.00 16.14 244 ASN A N 1
ATOM 580 C CA . ASN A 1 207 ? 15.368 47.276 -0.224 1.00 16.64 244 ASN A CA 1
ATOM 581 C C . ASN A 1 207 ? 16.779 47.756 0.077 1.00 16.50 244 ASN A C 1
ATOM 582 O O . ASN A 1 207 ? 17.063 48.221 1.183 1.00 16.39 244 ASN A O 1
ATOM 587 N N . ALA A 1 208 ? 17.660 47.633 -0.912 1.00 16.19 245 ALA A N 1
ATOM 588 C CA . ALA A 1 208 ? 19.058 48.023 -0.762 1.00 16.15 245 ALA A CA 1
ATOM 589 C C . ALA A 1 208 ? 19.210 49.524 -0.553 1.00 16.13 245 ALA A C 1
ATOM 590 O O . ALA A 1 208 ? 18.476 50.322 -1.134 1.00 16.06 245 ALA A O 1
ATOM 592 N N . MET A 1 209 ? 20.164 49.895 0.294 1.00 16.03 246 MET A N 1
ATOM 593 C CA . MET A 1 209 ? 20.558 51.289 0.444 1.00 16.02 246 MET A CA 1
ATOM 594 C C . MET A 1 209 ? 21.593 51.617 -0.628 1.00 16.48 246 MET A C 1
ATOM 595 O O . MET A 1 209 ? 22.502 50.824 -0.868 1.00 16.67 246 MET A O 1
ATOM 600 N N . ASN A 1 210 ? 21.445 52.772 -1.276 1.00 17.25 247 ASN A N 1
ATOM 601 C CA . ASN A 1 210 ? 22.416 53.207 -2.293 1.00 18.19 247 ASN A CA 1
ATOM 602 C C . ASN A 1 210 ? 23.787 53.570 -1.710 1.00 18.26 247 ASN A C 1
ATOM 603 O O . ASN A 1 210 ? 24.791 53.597 -2.429 1.00 19.09 247 ASN A O 1
ATOM 612 N N . GLN A 1 211 ? 23.805 53.863 -0.409 1.00 17.92 248 GLN A N 1
ATOM 613 C CA A GLN A 1 211 ? 25.042 54.130 0.314 0.70 17.67 248 GLN A CA 1
ATOM 614 C CA B GLN A 1 211 ? 25.033 54.153 0.330 0.30 17.51 248 GLN A CA 1
ATOM 615 C C . GLN A 1 211 ? 25.122 53.212 1.531 1.00 17.14 248 GLN A C 1
ATOM 616 O O . GLN A 1 211 ? 24.248 53.232 2.403 1.00 17.04 248 GLN A O 1
ATOM 627 N N . ALA A 1 212 ? 26.172 52.397 1.578 1.00 16.23 249 ALA A N 1
ATOM 628 C CA . ALA A 1 212 ? 26.320 51.369 2.612 1.00 15.28 249 ALA A CA 1
ATOM 629 C C . ALA A 1 212 ? 26.342 51.916 4.038 1.00 14.63 249 ALA A C 1
ATOM 630 O O . ALA A 1 212 ? 27.062 52.869 4.343 1.00 14.96 249 ALA A O 1
ATOM 632 N N . ALA A 1 213 ? 25.523 51.302 4.889 1.00 13.70 250 ALA A N 1
ATOM 633 C CA . ALA A 1 213 ? 25.487 51.586 6.319 1.00 12.95 250 ALA A CA 1
ATOM 634 C C . ALA A 1 213 ? 25.719 50.281 7.084 1.00 12.50 250 ALA A C 1
ATOM 635 O O . ALA A 1 213 ? 24.793 49.701 7.659 1.00 12.41 250 ALA A O 1
ATOM 637 N N . VAL A 1 214 ? 26.969 49.826 7.088 1.00 12.42 251 VAL A N 1
ATOM 638 C CA . VAL A 1 214 ? 27.327 48.518 7.635 1.00 12.30 251 VAL A CA 1
ATOM 639 C C . VAL A 1 214 ? 27.174 48.469 9.158 1.00 11.98 251 VAL A C 1
ATOM 640 O O . VAL A 1 214 ? 27.574 49.405 9.869 1.00 11.72 251 VAL A O 1
ATOM 644 N N . ALA A 1 215 ? 26.587 47.373 9.640 1.00 11.45 252 ALA A N 1
ATOM 645 C CA . ALA A 1 215 ? 26.325 47.137 11.063 1.00 11.33 252 ALA A CA 1
ATOM 646 C C . ALA A 1 215 ? 25.555 48.311 11.679 1.00 11.01 252 ALA A C 1
ATOM 647 O O . ALA A 1 215 ? 26.050 48.983 12.598 1.00 11.00 252 ALA A O 1
ATOM 649 N N . PRO A 1 216 ? 24.336 48.560 11.172 1.00 10.80 253 PRO A N 1
ATOM 650 C CA . PRO A 1 216 ? 23.589 49.765 11.517 1.00 10.72 253 PRO A CA 1
ATOM 651 C C . PRO A 1 216 ? 22.903 49.721 12.882 1.00 10.45 253 PRO A C 1
ATOM 652 O O . PRO A 1 216 ? 22.631 48.647 13.420 1.00 10.50 253 PRO A O 1
ATOM 656 N N . THR A 1 217 ? 22.622 50.906 13.415 1.00 10.19 254 THR A N 1
ATOM 657 C CA . THR A 1 217 ? 21.795 51.066 14.601 1.00 10.30 254 THR A CA 1
ATOM 658 C C . THR A 1 217 ? 20.680 52.031 14.236 1.00 10.26 254 THR A C 1
ATOM 659 O O . THR A 1 217 ? 20.947 53.166 13.842 1.00 10.35 254 THR A O 1
ATOM 663 N N . LEU A 1 218 ? 19.435 51.581 14.379 1.00 10.15 255 LEU A N 1
ATOM 664 C CA . LEU A 1 218 ? 18.277 52.411 14.070 1.00 10.22 255 LEU A CA 1
ATOM 665 C C . LEU A 1 218 ? 17.510 52.781 15.330 1.00 10.15 255 LEU A C 1
ATOM 666 O O . LEU A 1 218 ? 17.186 51.918 16.143 1.00 10.11 255 LEU A O 1
ATOM 671 N N . PHE A 1 219 ? 17.195 54.063 15.473 1.00 10.21 256 PHE A N 1
ATOM 672 C CA . PHE A 1 219 ? 16.294 54.512 16.537 1.00 10.40 256 PHE A CA 1
ATOM 673 C C . PHE A 1 219 ? 15.657 55.846 16.207 1.00 10.74 256 PHE A C 1
ATOM 674 O O . PHE A 1 219 ? 16.122 56.582 15.331 1.00 11.05 256 PHE A O 1
ATOM 682 N N . TYR A 1 220 ? 14.585 56.142 16.934 1.00 11.03 257 TYR A N 1
ATOM 683 C CA . TYR A 1 220 ? 13.921 57.430 16.873 1.00 11.27 257 TYR A CA 1
ATOM 684 C C . TYR A 1 220 ? 14.451 58.309 18.001 1.00 11.21 257 TYR A C 1
ATOM 685 O O . TYR A 1 220 ? 14.417 57.920 19.169 1.00 11.14 257 TYR A O 1
ATOM 694 N N . PHE A 1 221 ? 14.955 59.487 17.651 1.00 11.23 258 PHE A N 1
ATOM 695 C CA . PHE A 1 221 ? 15.457 60.419 18.651 1.00 11.35 258 PHE A CA 1
ATOM 696 C C . PHE A 1 221 ? 14.368 61.433 18.994 1.00 11.59 258 PHE A C 1
ATOM 697 O O . PHE A 1 221 ? 14.188 62.443 18.305 1.00 11.73 258 PHE A O 1
ATOM 705 N N . ALA A 1 222 ? 13.632 61.139 20.062 1.00 12.03 259 ALA A N 1
ATOM 706 C CA . ALA A 1 222 ? 12.447 61.912 20.435 1.00 12.60 259 ALA A CA 1
ATOM 707 C C . ALA A 1 222 ? 12.680 63.401 20.725 1.00 12.98 259 ALA A C 1
ATOM 708 O O . ALA A 1 222 ? 11.849 64.219 20.330 1.00 13.33 259 ALA A O 1
ATOM 710 N N . PRO A 1 223 ? 13.787 63.763 21.412 1.00 13.22 260 PRO A N 1
ATOM 711 C CA . PRO A 1 223 ? 13.968 65.189 21.718 1.00 13.79 260 PRO A CA 1
ATOM 712 C C . PRO A 1 223 ? 14.026 66.103 20.492 1.00 14.42 260 PRO A C 1
ATOM 713 O O . PRO A 1 223 ? 13.753 67.298 20.614 1.00 15.32 260 PRO A O 1
ATOM 717 N N . LYS A 1 224 ? 14.361 65.550 19.327 1.00 14.69 261 LYS A N 1
ATOM 718 C CA . LYS A 1 224 ? 14.409 66.343 18.091 1.00 15.28 261 LYS A CA 1
ATOM 719 C C . LYS A 1 224 ? 13.504 65.803 16.971 1.00 14.94 261 LYS A C 1
ATOM 720 O O . LYS A 1 224 ? 13.593 66.242 15.819 1.00 15.21 261 LYS A O 1
ATOM 731 N N . ASN A 1 225 ? 12.612 64.874 17.320 1.00 14.38 262 ASN A N 1
ATOM 732 C CA . ASN A 1 225 ? 11.665 64.280 16.359 1.00 14.52 262 ASN A CA 1
ATOM 733 C C . ASN A 1 225 ? 12.340 63.877 15.047 1.00 14.38 262 ASN A C 1
ATOM 734 O O . ASN A 1 225 ? 11.920 64.279 13.963 1.00 14.52 262 ASN A O 1
ATOM 739 N N . ILE A 1 226 ? 13.396 63.084 15.160 1.00 13.97 263 ILE A N 1
ATOM 740 C CA . ILE A 1 226 ? 14.170 62.684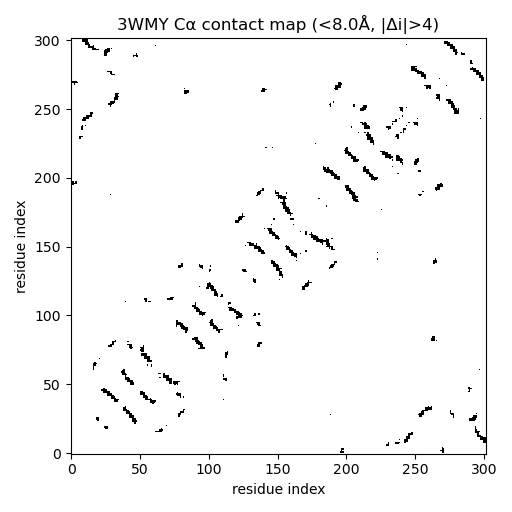 13.997 1.00 13.78 263 ILE A CA 1
ATOM 741 C C . ILE A 1 226 ? 14.671 61.257 14.184 1.00 13.08 263 ILE A C 1
ATOM 742 O O . ILE A 1 226 ? 15.019 60.863 15.290 1.00 12.85 263 ILE A O 1
ATOM 747 N N . TRP A 1 227 ? 14.668 60.481 13.104 1.00 12.46 264 TRP A N 1
ATOM 748 C CA . TRP A 1 227 ? 15.217 59.133 13.138 1.00 12.14 264 TRP A CA 1
ATOM 749 C C . TRP A 1 227 ? 16.708 59.183 12.857 1.00 11.86 264 TRP A C 1
ATOM 750 O O . TRP A 1 227 ? 17.179 60.046 12.109 1.00 12.09 264 TRP A O 1
ATOM 761 N N . VAL A 1 228 ? 17.437 58.246 13.454 1.00 11.42 265 VAL A N 1
ATOM 762 C CA . VAL A 1 228 ? 18.890 58.172 13.338 1.00 11.27 265 VAL A CA 1
ATOM 763 C C . VAL A 1 228 ? 19.297 56.768 12.892 1.00 11.18 265 VAL A C 1
ATOM 764 O O . VAL A 1 228 ? 18.794 55.767 13.411 1.00 11.22 265 VAL A O 1
ATOM 768 N N . LEU A 1 229 ? 20.200 56.716 11.913 1.00 10.99 266 LEU A N 1
ATOM 769 C CA . LEU A 1 229 ? 20.834 55.476 11.486 1.00 11.25 266 LEU A CA 1
ATOM 770 C C . LEU A 1 229 ? 22.337 55.648 11.634 1.00 11.08 266 LEU A C 1
ATOM 771 O O . LEU A 1 229 ? 22.955 56.408 10.886 1.00 11.18 266 LEU A O 1
ATOM 776 N N . ALA A 1 230 ? 22.914 54.956 12.612 1.00 10.94 267 ALA A N 1
ATOM 777 C CA . ALA A 1 230 ? 24.355 54.998 12.842 1.00 11.09 267 ALA A CA 1
ATOM 778 C C . ALA A 1 230 ? 24.985 53.744 12.269 1.00 11.21 267 ALA A C 1
ATOM 779 O O . ALA A 1 230 ? 24.331 52.707 12.187 1.00 11.21 267 ALA A O 1
ATOM 781 N N . TYR A 1 231 ? 26.254 53.835 11.880 1.00 11.35 268 TYR A N 1
ATOM 782 C CA . TYR A 1 231 ? 26.926 52.725 11.209 1.00 11.60 268 TYR A CA 1
ATOM 783 C C . TYR A 1 231 ? 28.434 52.907 11.161 1.00 12.08 268 TYR A C 1
ATOM 784 O O . TYR A 1 231 ? 28.957 53.913 11.641 1.00 11.83 268 TYR A O 1
ATOM 793 N N . GLN A 1 232 ? 29.123 51.925 10.582 1.00 12.61 269 GLN A N 1
ATOM 794 C CA . GLN A 1 232 ? 30.577 51.967 10.455 1.00 13.52 269 GLN A CA 1
ATOM 795 C C . GLN A 1 232 ? 30.999 51.984 8.995 1.00 14.69 269 GLN A C 1
ATOM 796 O O . GLN A 1 232 ? 30.214 51.638 8.112 1.00 14.44 269 GLN A O 1
ATOM 802 N N . TRP A 1 233 ? 32.250 52.381 8.768 1.00 16.34 270 TRP A N 1
ATOM 803 C CA . TRP A 1 233 ? 32.897 52.383 7.447 1.00 17.83 270 TRP A CA 1
ATOM 804 C C . TRP A 1 233 ? 32.377 53.498 6.537 1.00 18.15 270 TRP A C 1
ATOM 805 O O . TRP A 1 233 ? 31.219 53.498 6.116 1.00 19.05 270 TRP A O 1
ATOM 816 N N . GLY A 1 234 ? 33.257 54.449 6.253 1.00 18.17 271 GLY A N 1
ATOM 817 C CA . GLY A 1 234 ? 32.944 55.600 5.421 1.00 18.69 271 GLY A CA 1
ATOM 818 C C . GLY A 1 234 ? 33.969 56.682 5.689 1.00 18.60 271 GLY A C 1
ATOM 819 O O . GLY A 1 234 ? 35.153 56.387 5.862 1.00 19.20 271 GLY A O 1
ATOM 820 N N . SER A 1 235 ? 33.515 57.932 5.749 1.00 18.53 272 SER A N 1
ATOM 821 C CA . SER A 1 235 ? 34.415 59.071 5.941 1.00 18.63 272 SER A CA 1
ATOM 822 C C . SER A 1 235 ? 35.011 59.150 7.350 1.00 18.05 272 SER A C 1
ATOM 823 O O . SER A 1 235 ? 36.042 59.799 7.553 1.00 18.67 272 SER A O 1
ATOM 826 N N . TRP A 1 236 ? 34.352 58.500 8.312 1.00 16.99 273 TRP A N 1
ATOM 827 C CA . TRP A 1 236 ? 34.797 58.460 9.710 1.00 16.10 273 TRP A CA 1
ATOM 828 C C . TRP A 1 236 ? 34.611 57.045 10.261 1.00 15.51 273 TRP A C 1
ATOM 829 O O . TRP A 1 236 ? 33.830 56.275 9.700 1.00 15.49 273 TRP A O 1
ATOM 840 N N . PRO A 1 237 ? 35.328 56.692 11.350 1.00 15.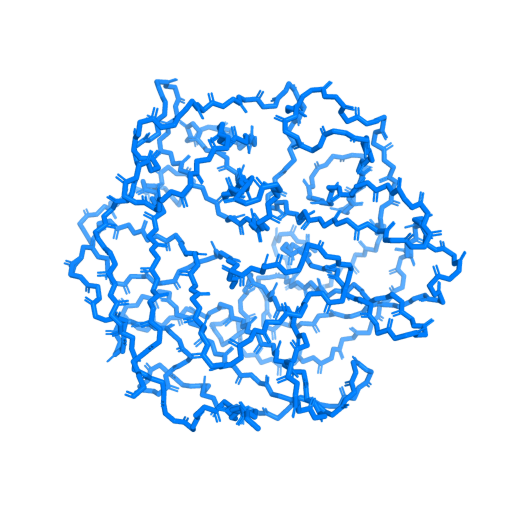03 274 PRO A N 1
ATOM 841 C CA . PRO A 1 237 ? 35.157 55.373 11.971 1.00 14.62 274 PRO A CA 1
ATOM 842 C C . PRO A 1 237 ? 33.685 54.997 12.229 1.00 13.83 274 PRO A C 1
ATOM 843 O O . PRO A 1 237 ? 33.252 53.918 11.816 1.00 14.13 274 PRO A O 1
ATOM 847 N N . PHE A 1 238 ? 32.929 55.876 12.886 1.00 12.85 275 PHE A N 1
ATOM 848 C CA . PHE A 1 238 ? 31.472 55.719 12.951 1.00 12.06 275 PHE A CA 1
ATOM 849 C C . PHE A 1 238 ? 30.777 56.946 12.391 1.00 11.92 275 PHE A C 1
ATOM 850 O O . PHE A 1 238 ? 31.295 58.065 12.480 1.00 11.77 275 PHE A O 1
ATOM 858 N N . ILE A 1 239 ? 29.598 56.714 11.818 1.00 11.79 276 ILE A N 1
ATOM 859 C CA . ILE A 1 239 ? 28.891 57.687 10.997 1.00 11.96 276 ILE A CA 1
ATOM 860 C C . ILE A 1 239 ? 27.414 57.618 11.371 1.00 11.84 276 ILE A C 1
ATOM 861 O O . ILE A 1 239 ? 26.946 56.585 11.847 1.00 11.54 276 ILE A O 1
ATOM 870 N N . TYR A 1 240 ? 26.679 58.712 11.183 1.00 12.05 277 TYR A N 1
ATOM 871 C CA . TYR A 1 240 ? 25.220 58.630 11.251 1.00 12.24 277 TYR A CA 1
ATOM 872 C C . TYR A 1 240 ? 24.557 59.455 10.161 1.00 12.27 277 TYR A C 1
ATOM 873 O O . TYR A 1 240 ? 25.162 60.366 9.587 1.00 12.13 277 TYR A O 1
ATOM 882 N N . ARG A 1 241 ? 23.311 59.098 9.874 1.00 12.45 278 ARG A N 1
ATOM 883 C CA . ARG A 1 241 ? 22.448 59.850 8.984 1.00 12.71 278 ARG A CA 1
ATOM 884 C C . ARG A 1 241 ? 21.106 60.004 9.692 1.00 12.74 278 ARG A C 1
ATOM 885 O O . ARG A 1 241 ? 20.798 59.258 10.628 1.00 12.30 278 ARG A O 1
ATOM 893 N N . THR A 1 242 ? 20.311 60.976 9.259 1.00 13.09 279 THR A N 1
ATOM 894 C CA . THR A 1 242 ? 19.001 61.225 9.867 1.00 13.62 279 THR A CA 1
ATOM 895 C C . THR A 1 242 ? 17.885 61.194 8.826 1.00 13.89 279 THR A C 1
ATOM 896 O O . THR A 1 242 ? 18.137 61.359 7.629 1.00 14.36 279 THR A O 1
ATOM 900 N N . SER A 1 243 ? 16.657 60.965 9.284 1.00 14.19 280 SER A N 1
ATOM 901 C CA . SER A 1 243 ? 15.501 60.896 8.390 1.00 14.68 280 SER A CA 1
ATOM 902 C C . SER A 1 243 ? 14.190 61.114 9.130 1.00 14.84 280 SER A C 1
ATOM 903 O O . SER A 1 243 ? 14.103 60.888 10.339 1.00 14.27 280 SER A O 1
ATOM 906 N N . SER A 1 244 ? 13.167 61.542 8.392 1.00 15.43 281 SER A N 1
ATOM 907 C CA . SER A 1 244 ? 11.815 61.621 8.934 1.00 16.01 281 SER A CA 1
ATOM 908 C C . SER A 1 244 ? 10.993 60.387 8.557 1.00 16.49 281 SER A C 1
ATOM 909 O O . SER A 1 244 ? 9.890 60.194 9.067 1.00 17.37 281 SER A O 1
ATOM 914 N N . ASP A 1 245 ? 11.533 59.557 7.667 1.00 16.82 282 ASP A N 1
ATOM 915 C CA . ASP A 1 245 ? 10.868 58.317 7.264 1.00 17.55 282 ASP A CA 1
ATOM 916 C C . ASP A 1 245 ? 11.859 57.158 7.214 1.00 16.99 282 ASP A C 1
ATOM 917 O O . ASP A 1 245 ? 12.529 56.949 6.199 1.00 17.08 282 ASP A O 1
ATOM 922 N N . PRO A 1 246 ? 11.931 56.377 8.304 1.00 16.35 283 PRO A N 1
ATOM 923 C CA . PRO A 1 246 ? 12.943 55.329 8.396 1.00 16.27 283 PRO A CA 1
ATOM 924 C C . PRO A 1 246 ? 12.664 54.112 7.509 1.00 16.13 283 PRO A C 1
ATOM 925 O O . PRO A 1 246 ? 13.499 53.214 7.438 1.00 16.08 283 PRO A O 1
ATOM 929 N N . THR A 1 247 ? 11.513 54.080 6.836 1.00 16.22 284 THR A N 1
ATOM 930 C CA . THR A 1 247 ? 11.207 52.972 5.924 1.00 16.65 284 THR A CA 1
ATOM 931 C C . THR A 1 247 ? 11.922 53.111 4.574 1.00 16.78 284 THR A C 1
ATOM 932 O O . THR A 1 247 ? 12.067 52.136 3.840 1.00 16.86 284 THR A O 1
ATOM 936 N N . ASP A 1 248 ? 12.367 54.324 4.257 1.00 16.73 285 ASP A N 1
ATOM 937 C CA . ASP A 1 248 ? 13.017 54.601 2.979 1.00 17.17 285 ASP A CA 1
ATOM 938 C C . ASP A 1 248 ? 14.528 54.382 3.088 1.00 16.85 285 ASP A C 1
ATOM 939 O O . ASP A 1 248 ? 15.201 55.115 3.808 1.00 16.85 285 ASP A O 1
ATOM 944 N N . PRO A 1 249 ? 15.070 53.377 2.368 1.00 16.50 286 PRO A N 1
ATOM 945 C CA . PRO A 1 249 ? 16.516 53.118 2.428 1.00 16.67 286 PRO A CA 1
ATOM 946 C C . PRO A 1 249 ? 17.364 54.282 1.918 1.00 16.68 286 PRO A C 1
ATOM 947 O O . PRO A 1 249 ? 18.523 54.410 2.303 1.00 16.57 286 PRO A O 1
ATOM 951 N N . ASN A 1 250 ? 16.776 55.122 1.070 1.00 17.22 287 ASN A N 1
ATOM 952 C CA . ASN A 1 250 ? 17.504 56.209 0.421 1.00 17.58 287 ASN A CA 1
ATOM 953 C C . ASN A 1 250 ? 16.986 57.601 0.782 1.00 17.84 287 ASN A C 1
ATOM 954 O O . ASN A 1 250 ? 17.288 58.586 0.099 1.00 19.23 287 ASN A O 1
ATOM 959 N N . GLY A 1 251 ? 16.215 57.681 1.861 1.00 17.09 288 GLY A N 1
ATOM 960 C CA . GLY A 1 251 ? 15.701 58.959 2.344 1.00 16.66 288 GLY A CA 1
ATOM 961 C C . GLY A 1 251 ? 16.537 59.575 3.451 1.00 16.32 288 GLY A C 1
ATOM 962 O O . GLY A 1 251 ? 16.141 60.578 4.044 1.00 17.01 288 GLY A O 1
ATOM 963 N N . TRP A 1 252 ? 17.691 58.972 3.728 1.00 15.50 289 TRP A N 1
ATOM 964 C CA . TRP A 1 252 ? 18.578 59.429 4.795 1.00 15.19 289 TRP A CA 1
ATOM 965 C C . TRP A 1 252 ? 19.428 60.628 4.374 1.00 15.39 289 TRP A C 1
ATOM 966 O O . TRP A 1 252 ? 19.796 60.771 3.201 1.00 15.64 289 TRP A O 1
ATOM 977 N N . SER A 1 253 ? 19.733 61.483 5.347 1.00 15.45 290 SER A N 1
ATOM 978 C CA . SER A 1 253 ? 20.499 62.709 5.134 1.00 15.80 290 SER A CA 1
ATOM 979 C C . SER A 1 253 ? 21.948 62.424 4.752 1.00 15.75 290 SER A C 1
ATOM 980 O O . SER A 1 253 ? 22.402 61.280 4.790 1.00 15.63 290 SER A O 1
ATOM 983 N N . ALA A 1 254 ? 22.682 63.477 4.403 1.00 15.76 291 ALA A N 1
ATOM 984 C CA . ALA A 1 254 ? 24.121 63.360 4.202 1.00 15.99 291 ALA A CA 1
ATOM 985 C C . ALA A 1 254 ? 24.788 62.780 5.456 1.00 16.01 291 ALA A C 1
ATOM 986 O O . ALA A 1 254 ? 24.382 63.095 6.582 1.00 16.18 291 ALA A O 1
ATOM 988 N N . PRO A 1 255 ? 25.792 61.908 5.268 1.00 15.79 292 PRO A N 1
ATOM 989 C CA . PRO A 1 255 ? 26.522 61.327 6.394 1.00 15.74 292 PRO A CA 1
ATOM 990 C C . PRO A 1 255 ? 27.194 62.376 7.278 1.00 15.92 292 PRO A C 1
ATOM 991 O O . PRO A 1 255 ? 27.695 63.393 6.783 1.00 16.23 292 PRO A O 1
ATOM 995 N N . GLN A 1 256 ? 27.176 62.125 8.584 1.00 15.82 293 GLN A N 1
ATOM 996 C CA . GLN A 1 256 ? 27.794 63.002 9.573 1.00 15.88 293 GLN A CA 1
ATOM 997 C C . GLN A 1 256 ? 28.694 62.180 10.493 1.00 15.02 293 GLN A C 1
ATOM 998 O O . GLN A 1 256 ? 28.417 61.004 10.730 1.00 14.50 293 GLN A O 1
ATOM 1009 N N . PRO A 1 257 ? 29.781 62.783 11.011 1.00 14.31 294 PRO A N 1
ATOM 1010 C CA . PRO A 1 257 ? 30.668 62.024 11.900 1.00 13.79 294 PRO A CA 1
ATOM 1011 C C . PRO A 1 257 ? 30.019 61.693 13.249 1.00 13.28 294 PRO A C 1
ATOM 1012 O O . PRO A 1 257 ? 29.393 62.559 13.873 1.00 13.19 294 PRO A O 1
ATOM 1016 N N . LEU A 1 258 ? 30.167 60.442 13.676 1.00 12.84 295 LEU A N 1
ATOM 1017 C CA . LEU A 1 258 ? 29.693 60.002 14.987 1.00 12.50 295 LEU A CA 1
ATOM 1018 C C . LEU A 1 258 ? 30.859 59.797 15.947 1.00 12.57 295 LEU A C 1
ATOM 1019 O O . LEU A 1 258 ? 30.754 60.097 17.138 1.00 12.55 295 LEU A O 1
ATOM 1024 N N . PHE A 1 259 ? 31.965 59.275 15.424 1.00 12.78 296 PHE A N 1
ATOM 1025 C CA . PHE A 1 259 ? 33.135 58.952 16.231 1.00 12.89 296 PHE A CA 1
ATOM 1026 C C . PHE A 1 259 ? 34.360 58.951 15.334 1.00 13.36 296 PHE A C 1
ATOM 1027 O O . PHE A 1 259 ? 34.323 58.411 14.226 1.00 13.44 296 PHE A O 1
ATOM 1035 N N . THR A 1 260 ? 35.440 59.552 15.825 1.00 13.78 297 THR A N 1
ATOM 1036 C CA . THR A 1 260 ? 36.650 59.751 15.028 1.00 14.51 297 THR A CA 1
ATOM 1037 C C . THR A 1 260 ? 37.898 59.207 15.717 1.00 14.55 297 THR A C 1
ATOM 1038 O O . THR A 1 260 ? 39.017 59.488 15.286 1.00 15.38 297 THR A O 1
ATOM 1042 N N . GLY A 1 261 ? 37.709 58.429 16.778 1.00 14.51 298 GLY A N 1
ATOM 1043 C CA . GLY A 1 261 ? 38.832 57.892 17.539 1.00 14.86 298 GLY A CA 1
ATOM 1044 C C . GLY A 1 261 ? 39.459 56.645 16.948 1.00 15.04 298 GLY A C 1
ATOM 1045 O O . GLY A 1 261 ? 38.987 56.104 15.943 1.00 15.30 298 GLY A O 1
ATOM 1046 N N . SER A 1 262 ? 40.532 56.194 17.588 1.00 15.39 299 SER A N 1
ATOM 1047 C CA . SER A 1 262 ? 41.262 55.007 17.175 1.00 15.70 299 SER A CA 1
ATOM 1048 C C . SER A 1 262 ? 41.599 54.179 18.397 1.00 15.83 299 SER A C 1
ATOM 1049 O O . SER A 1 262 ? 41.762 54.716 19.495 1.00 15.53 299 SER A O 1
ATOM 1054 N N . ILE A 1 263 ? 41.692 52.869 18.201 1.00 16.26 300 ILE A N 1
ATOM 1055 C CA . ILE A 1 263 ? 41.995 51.943 19.285 1.00 16.97 300 ILE A CA 1
ATOM 1056 C C . ILE A 1 263 ? 43.270 51.152 18.988 1.00 18.36 300 ILE A C 1
ATOM 1057 O O . ILE A 1 263 ? 43.641 50.967 17.828 1.00 19.14 300 ILE A O 1
ATOM 1062 N N . SER A 1 264 ? 43.943 50.714 20.046 1.00 19.79 301 SER A N 1
ATOM 1063 C CA . SER A 1 264 ? 45.171 49.937 19.908 1.00 20.70 301 SER A CA 1
ATOM 1064 C C . SER A 1 264 ? 44.876 48.442 19.927 1.00 21.05 301 SER A C 1
ATOM 1065 O O . SER A 1 264 ? 43.862 48.003 20.479 1.00 21.14 301 SER A O 1
ATOM 1070 N N . GLY A 1 265 ? 45.765 47.668 19.308 1.00 21.31 302 GLY A N 1
ATOM 1071 C CA . GLY A 1 265 ? 45.682 46.211 19.322 1.00 21.76 302 GLY A CA 1
ATOM 1072 C C . GLY A 1 265 ? 44.426 45.651 18.684 1.00 21.73 302 GLY A C 1
ATOM 1073 O O . GLY A 1 265 ? 43.827 44.713 19.208 1.00 22.76 302 GLY A O 1
ATOM 1074 N N . SER A 1 266 ? 44.035 46.225 17.550 1.00 21.50 303 SER A N 1
ATOM 1075 C CA . SER A 1 266 ? 42.845 45.790 16.824 1.00 21.24 303 SER A CA 1
ATOM 1076 C C . SER A 1 266 ? 43.113 45.701 15.323 1.00 21.82 303 SER A C 1
ATOM 1077 O O . SER A 1 266 ? 43.689 46.615 14.733 1.00 22.59 303 SER A O 1
ATOM 1080 N N . ASP A 1 267 ? 42.680 44.599 14.716 1.00 22.63 304 ASP A N 1
ATOM 1081 C CA . ASP A 1 267 ? 42.787 44.412 13.268 1.00 23.15 304 ASP A CA 1
ATOM 1082 C C . ASP A 1 267 ? 41.687 45.157 12.515 1.00 22.20 304 ASP A C 1
ATOM 1083 O O . ASP A 1 267 ? 41.807 45.409 11.315 1.00 23.22 304 ASP A O 1
ATOM 1088 N N . THR A 1 268 ? 40.619 45.510 13.228 1.00 20.15 305 THR A N 1
ATOM 1089 C CA . THR A 1 268 ? 39.423 46.080 12.608 1.00 18.74 305 THR A CA 1
ATOM 1090 C C . THR A 1 268 ? 39.254 47.573 12.860 1.00 17.68 305 THR A C 1
ATOM 1091 O O . THR A 1 268 ? 38.620 48.271 12.067 1.00 18.00 305 THR A O 1
ATOM 1095 N N . GLY A 1 269 ? 39.810 48.053 13.971 1.00 16.91 306 GLY A N 1
ATOM 1096 C CA . GLY A 1 269 ? 39.469 49.375 14.483 1.00 15.93 306 GLY A CA 1
ATOM 1097 C C . GLY A 1 269 ? 38.118 49.304 15.178 1.00 15.06 306 GLY A C 1
ATOM 1098 O O . GLY A 1 269 ? 37.575 48.210 15.373 1.00 14.84 306 GLY A O 1
ATOM 1099 N N . PRO A 1 270 ? 37.562 50.468 15.560 1.00 14.52 307 PRO A N 1
ATOM 1100 C CA . PRO A 1 270 ? 36.255 50.495 16.216 1.00 14.18 307 PRO A CA 1
ATOM 1101 C C . PRO A 1 270 ? 35.196 49.834 15.340 1.00 13.94 307 PRO A C 1
ATOM 1102 O O . PRO A 1 270 ? 35.096 50.143 14.154 1.00 14.48 307 PRO A O 1
ATOM 1106 N N . ILE A 1 271 ? 34.432 48.918 15.927 1.00 13.35 308 ILE A N 1
ATOM 1107 C CA . ILE A 1 271 ? 33.406 48.175 15.189 1.00 13.32 308 ILE A CA 1
ATOM 1108 C C . ILE A 1 271 ? 32.142 47.990 16.035 1.00 13.02 308 ILE A C 1
ATOM 1109 O O . ILE A 1 271 ? 32.182 48.071 17.269 1.00 12.99 308 ILE A O 1
ATOM 1118 N N . ASP A 1 272 ? 31.026 47.754 15.346 1.00 12.18 309 ASP A N 1
ATOM 1119 C CA . ASP A 1 272 ? 29.760 47.360 15.971 1.00 11.94 309 ASP A CA 1
ATOM 1120 C C . ASP A 1 272 ? 29.292 48.333 17.047 1.00 11.59 309 ASP A C 1
ATOM 1121 O O . ASP A 1 272 ? 29.041 47.946 18.191 1.00 11.63 309 ASP A O 1
ATOM 1126 N N . GLN A 1 273 ? 29.165 49.599 16.665 1.00 11.18 310 GLN A N 1
ATOM 1127 C CA . GLN A 1 273 ? 28.644 50.592 17.591 1.00 11.00 310 GLN A CA 1
ATOM 1128 C C . GLN A 1 273 ? 27.202 50.299 17.978 1.00 10.83 310 GLN A C 1
ATOM 1129 O O . GLN A 1 273 ? 26.447 49.649 17.243 1.00 10.87 310 GLN A O 1
ATOM 1135 N N . THR A 1 274 ? 26.840 50.765 19.160 1.00 10.64 311 THR A N 1
ATOM 1136 C CA . THR A 1 274 ? 25.450 51.023 19.463 1.00 10.63 311 THR A CA 1
ATOM 1137 C C . THR A 1 274 ? 25.365 52.365 20.175 1.00 10.47 311 THR A C 1
ATOM 1138 O O . THR A 1 274 ? 26.378 52.903 20.634 1.00 10.45 311 THR A O 1
ATOM 1142 N N . LEU A 1 275 ? 24.153 52.903 20.221 1.00 10.31 312 LEU A N 1
ATOM 1143 C CA . LEU A 1 275 ? 23.868 54.156 20.901 1.00 10.29 312 LEU A CA 1
ATOM 1144 C C . LEU A 1 275 ? 22.716 53.933 21.864 1.00 10.29 312 LEU A C 1
ATOM 1145 O O . LEU A 1 275 ? 21.795 53.178 21.570 1.00 10.54 312 LEU A O 1
ATOM 1150 N N . ILE A 1 276 ? 22.775 54.587 23.017 1.00 10.24 313 ILE A N 1
ATOM 1151 C CA . ILE A 1 276 ? 21.713 54.485 24.006 1.00 10.16 313 ILE A CA 1
ATOM 1152 C C . ILE A 1 276 ? 21.789 55.702 24.918 1.00 10.11 313 ILE A C 1
ATOM 1153 O O . ILE A 1 276 ? 22.874 56.081 25.365 1.00 10.19 313 ILE A O 1
ATOM 1158 N N . ALA A 1 277 ? 20.634 56.309 25.182 1.00 10.30 314 ALA A N 1
ATOM 1159 C CA . ALA A 1 277 ? 20.559 57.433 26.107 1.00 10.63 314 ALA A CA 1
ATOM 1160 C C . ALA A 1 277 ? 19.725 57.062 27.313 1.00 10.79 314 ALA A C 1
ATOM 1161 O O . ALA A 1 277 ? 18.780 56.284 27.206 1.00 10.95 314 ALA A O 1
ATOM 1163 N N . ASP A 1 278 ? 20.073 57.632 28.463 1.00 11.10 315 ASP A N 1
ATOM 1164 C CA . ASP A 1 278 ? 19.142 57.652 29.590 1.00 11.54 315 ASP A CA 1
ATOM 1165 C C . ASP A 1 278 ? 18.401 58.988 29.524 1.00 11.77 315 ASP A C 1
ATOM 1166 O O . ASP A 1 278 ? 18.210 59.524 28.435 1.00 12.00 315 ASP A O 1
ATOM 1171 N N . GLY A 1 279 ? 17.983 59.536 30.662 1.00 12.02 316 GLY A N 1
ATOM 1172 C CA . GLY A 1 279 ? 17.310 60.832 30.649 1.00 12.29 316 GLY A CA 1
ATOM 1173 C C . GLY A 1 279 ? 18.254 62.016 30.520 1.00 12.40 316 GLY A C 1
ATOM 1174 O O . GLY A 1 279 ? 17.807 63.139 30.266 1.00 12.50 316 GLY A O 1
ATOM 1175 N N . GLN A 1 280 ? 19.556 61.764 30.663 1.00 12.46 317 GLN A N 1
ATOM 1176 C CA . GLN A 1 280 ? 20.553 62.829 30.795 1.00 12.85 317 GLN A CA 1
ATOM 1177 C C . GLN A 1 280 ? 21.645 62.831 29.720 1.00 12.74 317 GLN A C 1
ATOM 1178 O O . GLN A 1 280 ? 22.006 63.890 29.203 1.00 13.06 317 GLN A O 1
ATOM 1184 N N . ASN A 1 281 ? 22.176 61.654 29.399 1.00 12.39 318 ASN A N 1
ATOM 1185 C CA . ASN A 1 281 ? 23.329 61.539 28.507 1.00 12.33 318 ASN A CA 1
ATOM 1186 C C . ASN A 1 281 ? 23.113 60.529 27.394 1.00 11.88 318 ASN A C 1
ATOM 1187 O O . ASN A 1 281 ? 22.393 59.549 27.579 1.00 11.91 318 ASN A O 1
ATOM 1192 N N . MET A 1 282 ? 23.733 60.801 26.246 1.00 11.63 319 MET A N 1
ATOM 1193 C CA A MET A 1 282 ? 23.774 59.836 25.151 0.80 11.54 319 MET A CA 1
ATOM 1194 C CA B MET A 1 282 ? 23.794 59.881 25.117 0.20 11.54 319 MET A CA 1
ATOM 1195 C C . MET A 1 282 ? 25.107 59.105 25.186 1.00 11.52 319 MET A C 1
ATOM 1196 O O . MET A 1 282 ? 26.178 59.716 25.285 1.00 11.41 319 MET A O 1
ATOM 1205 N N . TYR A 1 283 ? 25.025 57.781 25.116 1.00 11.36 320 TYR A N 1
ATOM 1206 C CA . TYR A 1 283 ? 26.202 56.925 25.179 1.00 11.32 320 TYR A CA 1
ATOM 1207 C C . TYR A 1 283 ? 26.452 56.199 23.875 1.00 11.10 320 TYR A C 1
ATOM 1208 O O . TYR A 1 283 ? 25.518 55.762 23.197 1.00 11.03 320 TYR A O 1
ATOM 1217 N N . LEU A 1 284 ? 27.732 56.090 23.543 1.00 10.95 321 LEU A N 1
ATOM 1218 C CA . LEU A 1 284 ? 28.210 55.251 22.462 1.00 10.97 321 LEU A CA 1
ATOM 1219 C C . LEU A 1 284 ? 28.943 54.074 23.091 1.00 10.98 321 LEU A C 1
ATOM 1220 O O . LEU A 1 284 ? 29.785 54.270 23.963 1.00 11.11 321 LEU A O 1
ATOM 1225 N N . PHE A 1 285 ? 28.609 52.856 22.672 1.00 10.83 322 PHE A N 1
ATOM 1226 C CA . PHE A 1 285 ? 29.367 51.666 23.049 1.00 10.77 322 PHE A CA 1
ATOM 1227 C C . PHE A 1 285 ? 29.868 51.003 21.776 1.00 10.82 322 PHE A C 1
ATOM 1228 O O . PHE A 1 285 ? 29.175 51.017 20.757 1.00 10.74 322 PHE A O 1
ATOM 1236 N N . PHE A 1 286 ? 31.068 50.433 21.820 1.00 10.85 323 PHE A N 1
ATOM 1237 C CA . PHE A 1 286 ? 31.609 49.722 20.663 1.00 11.15 323 PHE A CA 1
ATOM 1238 C C . PHE A 1 286 ? 32.660 48.695 21.066 1.00 11.27 323 PHE A C 1
ATOM 1239 O O . PHE A 1 286 ? 33.080 48.636 22.226 1.00 11.27 323 PHE A O 1
ATOM 1247 N N . ALA A 1 287 ? 33.049 47.869 20.098 1.00 11.48 324 ALA A N 1
ATOM 1248 C CA . ALA A 1 287 ? 34.022 46.809 20.311 1.00 11.79 324 ALA A CA 1
ATOM 1249 C C . ALA A 1 287 ? 35.207 46.983 19.365 1.00 12.06 324 ALA A C 1
ATOM 1250 O O . ALA A 1 287 ? 35.290 47.970 18.628 1.00 11.83 324 ALA A O 1
ATOM 1252 N N . GLY A 1 288 ? 36.126 46.020 19.389 1.00 12.59 325 GLY A N 1
ATOM 1253 C CA . GLY A 1 288 ? 37.322 46.104 18.568 1.00 13.40 325 GLY A CA 1
ATOM 1254 C C . GLY A 1 288 ? 37.875 44.789 18.071 1.00 13.89 325 GLY A C 1
ATOM 1255 O O . GLY A 1 288 ? 39.013 44.743 17.609 1.00 13.86 325 GLY A O 1
ATOM 1256 N N . ASP A 1 289 ? 37.077 43.725 18.157 1.00 14.43 326 ASP A N 1
ATOM 1257 C CA . ASP A 1 289 ? 37.537 42.371 17.816 1.00 15.11 326 ASP A CA 1
ATOM 1258 C C . ASP A 1 289 ? 38.811 42.030 18.585 1.00 15.32 326 ASP A C 1
ATOM 1259 O O . ASP A 1 289 ? 39.693 41.343 18.065 1.00 15.81 326 ASP A O 1
ATOM 1264 N N . ASN A 1 290 ? 38.906 42.511 19.822 1.00 15.32 327 ASN A N 1
ATOM 1265 C CA . ASN A 1 290 ? 40.172 42.461 20.554 1.00 15.52 327 ASN A CA 1
ATOM 1266 C C . ASN A 1 290 ? 40.053 42.227 22.056 1.00 15.54 327 ASN A C 1
ATOM 1267 O O . ASN A 1 290 ? 41.035 42.374 22.783 1.00 16.57 327 ASN A O 1
ATOM 1272 N N . GLY A 1 291 ? 38.861 41.879 22.525 1.00 14.87 328 GLY A N 1
ATOM 1273 C CA . GLY A 1 291 ? 38.652 41.608 23.942 1.00 14.49 328 GLY A CA 1
ATOM 1274 C C . GLY A 1 291 ? 38.261 42.819 24.769 1.00 14.23 328 GLY A C 1
ATOM 1275 O O . GLY A 1 291 ? 38.087 42.709 25.980 1.00 14.42 328 GLY A O 1
ATOM 1276 N N . LYS A 1 292 ? 38.111 43.967 24.114 1.00 13.94 329 LYS A N 1
ATOM 1277 C CA . LYS A 1 292 ? 37.733 45.194 24.811 1.00 13.83 329 LYS A CA 1
ATOM 1278 C C . LYS A 1 292 ? 36.367 45.721 24.394 1.00 13.44 329 LYS A C 1
ATOM 1279 O O . LYS A 1 292 ? 35.936 45.545 23.251 1.00 13.40 329 LYS A O 1
ATOM 1285 N N . ILE A 1 293 ? 35.683 46.330 25.355 1.00 12.75 330 ILE A N 1
ATOM 1286 C CA . ILE A 1 293 ? 34.474 47.110 25.105 1.00 12.42 330 ILE A CA 1
ATOM 1287 C C . ILE A 1 293 ? 34.777 48.551 25.498 1.00 12.26 330 ILE A C 1
ATOM 1288 O O . ILE A 1 293 ? 35.422 48.811 26.526 1.00 12.37 330 ILE A O 1
ATOM 1293 N N . TYR A 1 294 ? 34.323 49.476 24.662 1.00 12.00 331 TYR A N 1
ATOM 1294 C CA . TYR A 1 294 ? 34.616 50.892 24.823 1.00 12.06 331 TYR A CA 1
ATOM 1295 C C . TYR A 1 294 ? 33.330 51.697 24.946 1.00 12.02 331 TYR A C 1
ATOM 1296 O O . TYR A 1 294 ? 32.275 51.273 24.470 1.00 11.77 331 TYR A O 1
ATOM 1305 N N . ARG A 1 295 ? 33.426 52.869 25.570 1.00 11.97 332 ARG A N 1
ATOM 1306 C CA . ARG A 1 295 ? 32.269 53.726 25.806 1.00 12.01 332 ARG A CA 1
ATOM 1307 C C . ARG A 1 295 ? 32.656 55.189 25.614 1.00 12.00 332 ARG A C 1
ATOM 1308 O O . ARG A 1 295 ? 33.784 55.588 25.922 1.00 12.41 332 ARG A O 1
ATOM 1316 N N . ALA A 1 296 ? 31.720 55.977 25.093 1.00 12.06 333 ALA A N 1
ATOM 1317 C CA . ALA A 1 296 ? 31.850 57.432 25.047 1.00 12.39 333 ALA A CA 1
ATOM 1318 C C . ALA A 1 296 ? 30.502 58.030 25.410 1.00 12.52 333 ALA A C 1
ATOM 1319 O O . ALA A 1 296 ? 29.489 57.333 25.390 1.00 12.28 333 ALA A O 1
ATOM 1321 N N . SER A 1 297 ? 30.489 59.312 25.768 1.00 12.94 334 SER A N 1
ATOM 1322 C CA . SER A 1 297 ? 29.255 59.950 26.203 1.00 13.41 334 SER A CA 1
ATOM 1323 C C . SER A 1 297 ? 29.234 61.434 25.889 1.00 13.41 334 SER A C 1
ATOM 1324 O O . SER A 1 297 ? 30.280 62.066 25.744 1.00 13.72 334 SER A O 1
ATOM 1327 N N . MET A 1 298 ? 28.025 61.968 25.769 1.00 13.25 335 MET A N 1
ATOM 1328 C CA . MET A 1 298 ? 27.809 63.405 25.654 1.00 13.33 335 MET A CA 1
ATOM 1329 C C . MET A 1 298 ? 26.466 63.738 26.297 1.00 13.43 335 MET A C 1
ATOM 1330 O O . MET A 1 298 ? 25.590 62.874 26.372 1.00 13.04 335 MET A O 1
ATOM 1335 N N . PRO A 1 299 ? 26.292 64.988 26.773 1.00 13.53 336 PRO A N 1
ATOM 1336 C CA . PRO A 1 299 ? 24.945 65.388 27.191 1.00 13.54 336 PRO A CA 1
ATOM 1337 C C . PRO A 1 299 ? 23.961 65.219 26.034 1.00 13.49 336 PRO A C 1
ATOM 1338 O O . PRO A 1 299 ? 24.306 65.512 24.883 1.00 13.73 336 PRO A O 1
ATOM 1342 N N . ILE A 1 300 ? 22.750 64.746 26.329 1.00 13.37 337 ILE A N 1
ATOM 1343 C CA A ILE A 1 300 ? 21.742 64.458 25.289 0.60 13.49 337 ILE A CA 1
ATOM 1344 C CA B ILE A 1 300 ? 21.798 64.437 25.272 0.40 13.39 337 ILE A CA 1
ATOM 1345 C C . ILE A 1 300 ? 21.439 65.684 24.441 1.00 13.42 337 ILE A C 1
ATOM 1346 O O . ILE A 1 300 ? 21.130 65.573 23.259 1.00 13.52 337 ILE A O 1
ATOM 1355 N N . GLY A 1 301 ? 21.524 66.863 25.062 1.00 13.54 338 GLY A N 1
ATOM 1356 C CA . GLY A 1 301 ? 21.263 68.128 24.366 1.00 14.17 338 GLY A CA 1
ATOM 1357 C C . GLY A 1 301 ? 22.230 68.419 23.227 1.00 14.63 338 GLY A C 1
ATOM 1358 O O . GLY A 1 301 ? 21.944 69.247 22.362 1.00 15.25 338 GLY A O 1
ATOM 1359 N N . ASN A 1 302 ? 23.371 67.733 23.223 1.00 15.00 339 ASN A N 1
ATOM 1360 C CA . ASN A 1 302 ? 24.373 67.900 22.168 1.00 15.38 339 ASN A CA 1
ATOM 1361 C C . ASN A 1 302 ? 24.274 66.843 21.062 1.00 14.86 339 ASN A C 1
ATOM 1362 O O . ASN A 1 302 ? 25.083 66.829 20.137 1.00 14.82 339 ASN A O 1
ATOM 1367 N N . PHE A 1 303 ? 23.272 65.972 21.164 1.00 14.15 340 PHE A N 1
ATOM 1368 C CA . PHE A 1 303 ? 23.000 64.954 20.152 1.00 13.97 340 PHE A CA 1
ATOM 1369 C C . PHE A 1 303 ? 21.777 65.363 19.323 1.00 14.30 340 PHE A C 1
ATOM 1370 O O . PHE A 1 303 ? 20.857 65.964 19.865 1.00 14.73 340 PHE A O 1
ATOM 1378 N N . PRO A 1 304 ? 21.750 65.043 18.010 1.00 14.16 341 PRO A N 1
ATOM 1379 C CA . PRO A 1 304 ? 22.759 64.358 17.198 1.00 14.25 341 PRO A CA 1
ATOM 1380 C C . PRO A 1 304 ? 24.042 65.153 17.061 1.00 14.28 341 PRO A C 1
ATOM 1381 O O . PRO A 1 304 ? 24.014 66.375 16.898 1.00 14.44 341 PRO A O 1
ATOM 1385 N N . GLY A 1 305 ? 25.161 64.449 17.137 1.00 13.85 342 GLY A N 1
ATOM 1386 C CA . GLY A 1 305 ? 26.456 65.089 17.074 1.00 13.83 342 GLY A CA 1
ATOM 1387 C C . GLY A 1 305 ? 27.584 64.089 17.096 1.00 13.48 342 GLY A C 1
ATOM 1388 O O . GLY A 1 305 ? 27.370 62.880 17.157 1.00 13.12 342 GLY A O 1
ATOM 1389 N N . ASN A 1 306 ? 28.792 64.629 17.078 1.00 13.71 343 ASN A N 1
ATOM 1390 C CA . ASN A 1 306 ? 30.020 63.868 16.991 1.00 13.78 343 ASN A CA 1
ATOM 1391 C C . ASN A 1 306 ? 30.600 63.665 18.382 1.00 13.76 343 ASN A C 1
ATOM 1392 O O . ASN A 1 306 ? 30.871 64.638 19.089 1.00 14.33 343 ASN A O 1
ATOM 1397 N N . PHE A 1 307 ? 30.781 62.408 18.782 1.00 13.49 344 PHE A N 1
ATOM 1398 C CA . PHE A 1 307 ? 31.461 62.090 20.043 1.00 13.32 344 PHE A CA 1
ATOM 1399 C C . PHE A 1 307 ? 32.940 62.466 20.018 1.00 13.65 344 PHE A C 1
ATOM 1400 O O . PHE A 1 307 ? 33.575 62.590 21.068 1.00 14.25 344 PHE A O 1
ATOM 1408 N N . GLY A 1 308 ? 33.486 62.646 18.819 1.00 13.43 345 GLY A N 1
ATOM 1409 C CA . GLY A 1 308 ? 34.895 62.990 18.674 1.00 13.43 345 GLY A CA 1
ATOM 1410 C C . GLY A 1 308 ? 35.777 61.764 18.783 1.00 13.48 345 GLY A C 1
ATOM 1411 O O . GLY A 1 308 ? 35.375 60.660 18.411 1.00 13.61 345 GLY A O 1
ATOM 1412 N N . SER A 1 309 ? 36.987 61.957 19.295 1.00 13.35 346 SER A N 1
ATOM 1413 C CA . SER A 1 309 ? 37.987 60.894 19.323 1.00 13.28 346 SER A CA 1
ATOM 1414 C C . SER A 1 309 ? 38.093 60.181 20.669 1.00 13.06 346 SER A C 1
ATOM 1415 O O . SER A 1 309 ? 38.638 59.083 20.751 1.00 13.58 346 SER A O 1
ATOM 1418 N N . SER A 1 310 ? 37.569 60.801 21.721 1.00 12.94 347 SER A N 1
ATOM 1419 C CA . SER A 1 310 ? 37.765 60.289 23.077 1.00 13.06 347 SER A CA 1
ATOM 1420 C C . SER A 1 310 ? 36.852 59.125 23.434 1.00 12.87 347 SER A C 1
ATOM 1421 O O . SER A 1 310 ? 35.720 59.021 22.943 1.00 13.09 347 SER A O 1
ATOM 1424 N N . TYR A 1 311 ? 37.350 58.248 24.298 1.00 12.79 348 TYR A N 1
ATOM 1425 C CA . TYR A 1 311 ? 36.568 57.114 24.772 1.00 12.75 348 TYR A CA 1
ATOM 1426 C C . TYR A 1 311 ? 37.145 56.572 26.070 1.00 12.69 348 TYR A C 1
ATOM 1427 O O . TYR A 1 311 ? 38.266 56.923 26.463 1.00 12.61 348 TYR A O 1
ATOM 1436 N N . THR A 1 312 ? 36.371 55.706 26.714 1.00 12.69 349 THR A N 1
ATOM 1437 C CA . THR A 1 312 ? 36.769 54.999 27.918 1.00 12.89 349 THR A CA 1
ATOM 1438 C C . THR A 1 312 ? 36.826 53.512 27.585 1.00 13.14 349 THR A C 1
ATOM 1439 O O . THR A 1 312 ? 35.935 52.996 26.902 1.00 12.95 349 THR A O 1
ATOM 1443 N N . THR A 1 313 ? 37.873 52.829 28.037 1.00 13.36 350 THR A N 1
ATOM 1444 C CA . THR A 1 313 ? 37.928 51.377 27.919 1.00 13.90 350 THR A CA 1
ATOM 1445 C C . THR A 1 313 ? 37.261 50.815 29.166 1.00 14.28 350 THR A C 1
ATOM 1446 O O . THR A 1 313 ? 37.801 50.928 30.266 1.00 14.98 350 THR A O 1
ATOM 1450 N N . ILE A 1 314 ? 36.073 50.236 29.002 1.00 14.14 351 ILE A N 1
ATOM 1451 C CA . ILE A 1 314 ? 35.265 49.834 30.157 1.00 14.24 351 ILE A CA 1
ATOM 1452 C C . ILE A 1 314 ? 35.368 48.360 30.527 1.00 14.56 351 ILE A C 1
ATOM 1453 O O . ILE A 1 314 ? 35.088 47.979 31.665 1.00 14.98 351 ILE A O 1
ATOM 1458 N N . MET A 1 315 ? 35.757 47.539 29.555 1.00 14.93 352 MET A N 1
ATOM 1459 C CA A MET A 1 315 ? 35.899 46.104 29.775 0.60 15.20 352 MET A CA 1
ATOM 1460 C CA B MET A 1 315 ? 35.899 46.097 29.747 0.40 14.96 352 MET A CA 1
ATOM 1461 C C . MET A 1 315 ? 37.123 45.589 29.020 1.00 15.22 352 MET A C 1
ATOM 1462 O O . MET A 1 315 ? 37.430 46.057 27.927 1.00 15.06 352 MET A O 1
ATOM 1471 N N . SER A 1 316 ? 37.819 44.627 29.625 1.00 16.00 353 SER A N 1
ATOM 1472 C CA . SER A 1 316 ? 39.010 44.042 29.017 1.00 17.20 353 SER A CA 1
ATOM 1473 C C . SER A 1 316 ? 39.124 42.570 29.387 1.00 17.75 353 SER A C 1
ATOM 1474 O O . SER A 1 316 ? 39.239 42.220 30.562 1.00 18.71 353 SER A O 1
ATOM 1477 N N . ASP A 1 317 ? 39.081 41.720 28.365 1.00 17.76 354 ASP A N 1
ATOM 1478 C CA . ASP A 1 317 ? 39.138 40.275 28.533 1.00 18.15 354 ASP A CA 1
ATOM 1479 C C . ASP A 1 317 ? 39.848 39.694 27.315 1.00 17.79 354 ASP A C 1
ATOM 1480 O O . ASP A 1 317 ? 40.456 40.427 26.532 1.00 17.63 354 ASP A O 1
ATOM 1485 N N . THR A 1 318 ? 39.775 38.377 27.154 1.00 18.10 355 THR A N 1
ATOM 1486 C CA . THR A 1 318 ? 40.316 37.725 25.970 1.00 18.09 355 THR A CA 1
ATOM 1487 C C . THR A 1 318 ? 39.492 38.105 24.740 1.00 17.91 355 THR A C 1
ATOM 1488 O O . THR A 1 318 ? 38.310 38.454 24.857 1.00 17.68 355 THR A O 1
ATOM 1492 N N . LYS A 1 319 ? 40.134 38.038 23.576 1.00 17.72 356 LYS A N 1
ATOM 1493 C CA A LYS A 1 319 ? 39.478 38.291 22.295 0.60 18.08 356 LYS A CA 1
ATOM 1494 C CA B LYS A 1 319 ? 39.487 38.283 22.291 0.40 17.85 356 LYS A CA 1
ATOM 1495 C C . LYS A 1 319 ? 38.205 37.455 22.156 1.00 17.85 356 LYS A C 1
ATOM 1496 O O . LYS A 1 319 ? 37.164 37.963 21.718 1.00 17.70 356 LYS A O 1
ATOM 1507 N N . ALA A 1 320 ? 38.286 36.184 22.545 1.00 17.52 357 ALA A N 1
ATOM 1508 C CA . ALA A 1 320 ? 37.153 35.261 22.459 1.00 17.28 357 ALA A CA 1
ATOM 1509 C C . ALA A 1 320 ? 35.987 35.656 23.367 1.00 17.23 357 ALA A C 1
ATOM 1510 O O . ALA A 1 320 ? 34.830 35.499 22.985 1.00 17.08 357 ALA A O 1
ATOM 1512 N N . ASN A 1 321 ? 36.291 36.174 24.557 1.00 17.01 358 ASN A N 1
ATOM 1513 C CA . ASN A 1 321 ? 35.260 36.502 25.548 1.00 16.65 358 ASN A CA 1
ATOM 1514 C C . ASN A 1 321 ? 34.490 37.790 25.274 1.00 15.50 358 ASN A C 1
ATOM 1515 O O . ASN A 1 321 ? 33.315 37.894 25.622 1.00 15.10 358 ASN A O 1
ATOM 1520 N N . LEU A 1 322 ? 35.162 38.769 24.674 1.00 14.47 359 LEU A N 1
ATOM 1521 C CA . LEU A 1 322 ? 34.541 40.052 24.346 1.00 13.88 359 LEU A CA 1
ATOM 1522 C C . LEU A 1 322 ? 34.920 40.445 22.928 1.00 13.62 359 LEU A C 1
ATOM 1523 O O . LEU A 1 322 ? 35.810 41.268 22.708 1.00 13.72 359 LEU A O 1
ATOM 1528 N N . PHE A 1 323 ? 34.237 39.847 21.955 1.00 13.31 360 PHE A N 1
ATOM 1529 C CA . PHE A 1 323 ? 34.677 39.954 20.578 1.00 13.54 360 PHE A CA 1
ATOM 1530 C C . PHE A 1 323 ? 34.055 41.137 19.835 1.00 12.98 360 PHE A C 1
ATOM 1531 O O . PHE A 1 323 ? 34.767 42.048 19.419 1.00 13.32 360 PHE A O 1
ATOM 1539 N N . GLU A 1 324 ? 32.734 41.118 19.665 1.00 12.78 361 GLU A N 1
ATOM 1540 C CA . GLU A 1 324 ? 32.050 42.156 18.894 1.00 12.63 361 GLU A CA 1
ATOM 1541 C C . GLU A 1 324 ? 30.546 42.143 19.178 1.00 11.86 361 GLU A C 1
ATOM 1542 O O . GLU A 1 324 ? 30.111 41.564 20.168 1.00 11.74 361 GLU A O 1
ATOM 1548 N N . GLY A 1 325 ? 29.764 42.803 18.323 1.00 11.46 362 GLY A N 1
ATOM 1549 C CA . GLY A 1 325 ? 28.299 42.746 18.402 1.00 11.25 362 GLY A CA 1
ATOM 1550 C C . GLY A 1 325 ? 27.694 43.243 19.705 1.00 10.82 362 GLY A C 1
ATOM 1551 O O . GLY A 1 325 ? 26.663 42.739 20.152 1.00 11.04 362 GLY A O 1
ATOM 1552 N N . VAL A 1 326 ? 28.332 44.239 20.319 1.00 10.64 363 VAL A N 1
ATOM 1553 C CA . VAL A 1 326 ? 27.857 44.777 21.597 1.00 10.57 363 VAL A CA 1
ATOM 1554 C C . VAL A 1 326 ? 26.519 45.506 21.444 1.00 10.21 363 VAL A C 1
ATOM 1555 O O . VAL A 1 326 ? 26.320 46.286 20.511 1.00 10.22 363 VAL A O 1
ATOM 1559 N N . GLN A 1 327 ? 25.597 45.209 22.352 1.00 9.94 364 GLN A N 1
ATOM 1560 C CA . GLN A 1 327 ? 24.332 45.930 22.417 1.00 10.12 364 GLN A CA 1
ATOM 1561 C C . GLN A 1 327 ? 24.035 46.264 23.867 1.00 10.07 364 GLN A C 1
ATOM 1562 O O . GLN A 1 327 ? 24.410 45.516 24.768 1.00 10.12 364 GLN A O 1
ATOM 1568 N N . VAL A 1 328 ? 23.371 47.397 24.086 1.00 10.08 365 VAL A N 1
ATOM 1569 C CA . VAL A 1 328 ? 22.994 47.846 25.432 1.00 10.13 365 VAL A CA 1
ATOM 1570 C C . VAL A 1 328 ? 21.533 48.292 25.420 1.00 9.99 365 VAL A C 1
ATOM 1571 O O . VAL A 1 328 ? 21.084 48.936 24.467 1.00 10.09 365 VAL A O 1
ATOM 1575 N N . TYR A 1 329 ? 20.806 47.941 26.484 1.00 9.92 366 TYR A N 1
ATOM 1576 C CA . TYR A 1 329 ? 19.369 48.200 26.587 1.00 10.02 366 TYR A CA 1
ATOM 1577 C C . TYR A 1 329 ? 18.980 48.632 27.992 1.00 10.28 366 TYR A C 1
ATOM 1578 O O . TYR A 1 329 ? 19.652 48.279 28.959 1.00 10.28 366 TYR A O 1
ATOM 1587 N N . 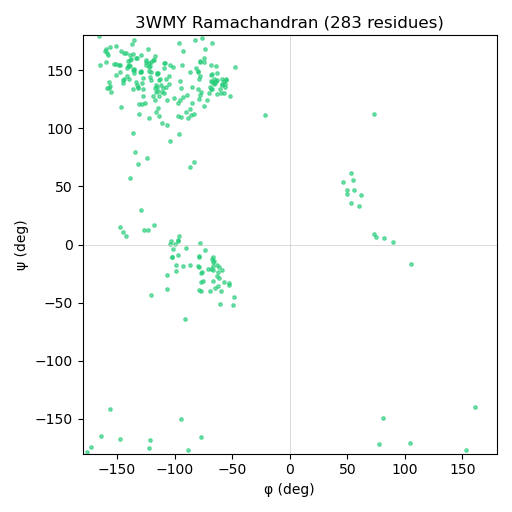LYS A 1 330 ? 17.892 49.391 28.088 1.00 10.63 367 LYS A N 1
ATOM 1588 C CA . LYS A 1 330 ? 17.247 49.654 29.368 1.00 10.98 367 LYS A CA 1
ATOM 1589 C C . LYS A 1 330 ? 16.218 48.562 29.619 1.00 11.35 367 LYS A C 1
ATOM 1590 O O . LYS A 1 330 ? 15.388 48.280 28.758 1.00 11.39 367 LYS A O 1
ATOM 1596 N N . VAL A 1 331 ? 16.288 47.939 30.791 1.00 12.08 368 VAL A N 1
ATOM 1597 C CA . VAL A 1 331 ? 15.289 46.947 31.177 1.00 12.72 368 VAL A CA 1
ATOM 1598 C C . VAL A 1 331 ? 14.069 47.674 31.747 1.00 13.11 368 VAL A C 1
ATOM 1599 O O . VAL A 1 331 ? 14.147 48.297 32.812 1.00 13.33 368 VAL A O 1
ATOM 1603 N N . GLN A 1 332 ? 12.953 47.607 31.027 1.00 13.92 369 GLN A N 1
ATOM 1604 C CA . GLN A 1 332 ? 11.719 48.252 31.469 1.00 15.10 369 GLN A CA 1
ATOM 1605 C C . GLN A 1 332 ? 11.262 47.687 32.808 1.00 15.58 369 GLN A C 1
ATOM 1606 O O . GLN A 1 332 ? 11.263 46.474 33.015 1.00 15.50 369 GLN A O 1
ATOM 1612 N N . GLY A 1 333 ? 10.902 48.585 33.721 1.00 15.93 370 GLY A N 1
ATOM 1613 C CA . GLY A 1 333 ? 10.363 48.199 35.024 1.00 16.87 370 GLY A CA 1
ATOM 1614 C C . GLY A 1 333 ? 11.405 47.819 36.059 1.00 17.62 370 GLY A C 1
ATOM 1615 O O . GLY A 1 333 ? 11.059 47.375 37.157 1.00 18.47 370 GLY A O 1
ATOM 1616 N N . GLN A 1 334 ? 12.678 47.982 35.709 1.00 17.48 371 GLN A N 1
ATOM 1617 C CA . GLN A 1 334 ? 13.790 47.695 36.614 1.00 17.60 371 GLN A CA 1
ATOM 1618 C C . GLN A 1 334 ? 14.803 48.828 36.540 1.00 17.12 371 GLN A C 1
ATOM 1619 O O . GLN A 1 334 ? 14.947 49.472 35.500 1.00 16.13 371 GLN A O 1
ATOM 1625 N N . ASN A 1 335 ? 15.510 49.063 37.640 1.00 17.12 372 ASN A N 1
ATOM 1626 C CA . ASN A 1 335 ? 16.575 50.057 37.665 1.00 17.19 372 ASN A CA 1
ATOM 1627 C C . ASN A 1 335 ? 17.868 49.407 37.189 1.00 16.52 372 ASN A C 1
ATOM 1628 O O . ASN A 1 335 ? 18.833 49.242 37.940 1.00 16.26 372 ASN A O 1
ATOM 1633 N N . GLN A 1 336 ? 17.866 49.038 35.912 1.00 15.72 373 GLN A N 1
ATOM 1634 C CA . GLN A 1 336 ? 18.847 48.108 35.386 1.00 15.38 373 GLN A CA 1
ATOM 1635 C C . GLN A 1 336 ? 19.016 48.267 33.886 1.00 14.25 373 GLN A C 1
ATOM 1636 O O . GLN A 1 336 ? 18.039 48.462 33.154 1.00 13.76 373 GLN A O 1
ATOM 1642 N N . TYR A 1 337 ? 20.271 48.173 33.454 1.00 13.31 374 TYR A N 1
ATOM 1643 C CA . TYR A 1 337 ? 20.640 48.134 32.045 1.00 12.84 374 TYR A CA 1
ATOM 1644 C C . TYR A 1 337 ? 21.241 46.779 31.721 1.00 12.52 374 TYR A C 1
ATOM 1645 O O . TYR A 1 337 ? 21.870 46.145 32.573 1.00 12.37 374 TYR A O 1
ATOM 1654 N N . LEU A 1 338 ? 21.013 46.337 30.489 1.00 11.96 375 LEU A N 1
ATOM 1655 C CA . LEU A 1 338 ? 21.488 45.048 30.009 1.00 11.88 375 LEU A CA 1
ATOM 1656 C C . LEU A 1 338 ? 22.472 45.253 28.867 1.00 11.55 375 LEU A C 1
ATOM 1657 O O . LEU A 1 338 ? 22.153 45.927 27.883 1.00 11.70 375 LEU A O 1
ATOM 1662 N N . MET A 1 339 ? 23.673 44.698 29.014 1.00 11.42 376 MET A N 1
ATOM 1663 C CA . MET A 1 339 ? 24.627 44.640 27.915 1.00 11.26 376 MET A CA 1
ATOM 1664 C C . MET A 1 339 ? 24.792 43.200 27.450 1.00 11.06 376 MET A C 1
ATOM 1665 O O . MET A 1 339 ? 24.922 42.283 28.265 1.00 11.24 376 MET A O 1
ATOM 1670 N N . ILE A 1 340 ? 24.778 43.004 26.139 1.00 10.91 377 ILE A N 1
ATOM 1671 C CA . ILE A 1 340 ? 25.145 41.709 25.573 1.00 10.93 377 ILE A CA 1
ATOM 1672 C C . ILE A 1 340 ? 26.336 41.898 24.647 1.00 11.09 377 ILE A C 1
ATOM 1673 O O . ILE A 1 340 ? 26.441 42.915 23.960 1.00 10.93 377 ILE A O 1
ATOM 1678 N N . VAL A 1 341 ? 27.254 40.936 24.675 1.00 11.22 378 VAL A N 1
ATOM 1679 C CA . VAL A 1 341 ? 28.449 40.976 23.836 1.00 11.35 378 VAL A CA 1
ATOM 1680 C C . VAL A 1 341 ? 28.606 39.617 23.159 1.00 11.24 378 VAL A C 1
ATOM 1681 O O . VAL A 1 341 ? 28.439 38.577 23.805 1.00 11.04 378 VAL A O 1
ATOM 1685 N N . GLU A 1 342 ? 28.909 39.639 21.864 1.00 11.44 379 GLU A N 1
ATOM 1686 C CA . GLU A 1 342 ? 29.150 38.406 21.126 1.00 11.94 379 GLU A CA 1
ATOM 1687 C C . GLU A 1 342 ? 30.540 37.868 21.435 1.00 12.40 379 GLU A C 1
ATOM 1688 O O . GLU A 1 342 ? 31.539 38.602 21.399 1.00 12.52 379 GLU A O 1
ATOM 1694 N N . ALA A 1 343 ? 30.575 36.576 21.740 1.00 13.08 380 ALA A N 1
ATOM 1695 C CA . ALA A 1 343 ? 31.793 35.865 22.082 1.00 13.92 380 ALA A CA 1
ATOM 1696 C C . ALA A 1 343 ? 32.010 34.715 21.104 1.00 14.79 380 ALA A C 1
ATOM 1697 O O . ALA A 1 343 ? 31.060 34.232 20.472 1.00 14.66 380 ALA A O 1
ATOM 1699 N N . MET A 1 344 ? 33.261 34.286 20.980 1.00 16.14 381 MET A N 1
ATOM 1700 C CA . MET A 1 344 ? 33.586 33.112 20.179 1.00 17.63 381 MET A CA 1
ATOM 1701 C C . MET A 1 344 ? 33.688 31.901 21.096 1.00 17.89 381 MET A C 1
ATOM 1702 O O . MET A 1 344 ? 34.603 31.799 21.919 1.00 17.87 381 MET A O 1
ATOM 1707 N N . GLY A 1 345 ? 32.728 30.993 20.976 1.00 17.91 382 GLY A N 1
ATOM 1708 C CA . GLY A 1 345 ? 32.730 29.790 21.798 1.00 18.43 382 GLY A CA 1
ATOM 1709 C C . GLY A 1 345 ? 33.354 28.614 21.077 1.00 18.75 382 GLY A C 1
ATOM 1710 O O . GLY A 1 345 ? 33.677 28.699 19.894 1.00 18.84 382 GLY A O 1
ATOM 1711 N N . ALA A 1 346 ? 33.523 27.514 21.803 1.00 19.17 383 ALA A N 1
ATOM 1712 C CA . ALA A 1 346 ? 34.043 26.281 21.219 1.00 19.52 383 ALA A CA 1
ATOM 1713 C C . ALA A 1 346 ? 33.054 25.695 20.213 1.00 19.67 383 ALA A C 1
ATOM 1714 O O . ALA A 1 346 ? 33.451 25.070 19.230 1.00 19.81 383 ALA A O 1
ATOM 1716 N N . ASN A 1 347 ? 31.767 25.921 20.459 1.00 19.61 384 ASN A N 1
ATOM 1717 C CA . ASN A 1 347 ? 30.710 25.344 19.634 1.00 19.70 384 ASN A CA 1
ATOM 1718 C C . ASN A 1 347 ? 30.099 26.328 18.633 1.00 19.10 384 ASN A C 1
ATOM 1719 O O . ASN A 1 347 ? 29.347 25.934 17.741 1.00 19.48 384 ASN A O 1
ATOM 1724 N N . GLY A 1 348 ? 30.430 27.607 18.787 1.00 18.00 385 GLY A N 1
ATOM 1725 C CA . GLY A 1 348 ? 29.954 28.646 17.885 1.00 16.93 385 GLY A CA 1
ATOM 1726 C C . GLY A 1 348 ? 29.874 29.998 18.564 1.00 15.96 385 GLY A C 1
ATOM 1727 O O . GLY A 1 348 ? 30.246 30.138 19.734 1.00 15.93 385 GLY A O 1
ATOM 1728 N N . ARG A 1 349 ? 29.391 30.991 17.823 1.00 15.03 386 ARG A N 1
ATOM 1729 C CA . ARG A 1 349 ? 29.178 32.330 18.366 1.00 14.39 386 ARG A CA 1
ATOM 1730 C C . ARG A 1 349 ? 28.041 32.299 19.377 1.00 13.94 386 ARG A C 1
ATOM 1731 O O . ARG A 1 349 ? 27.046 31.603 19.186 1.00 13.74 386 ARG A O 1
ATOM 1739 N N . TYR A 1 350 ? 28.192 33.048 20.463 1.00 13.41 387 TYR A N 1
ATOM 1740 C CA . TYR A 1 350 ? 27.143 33.151 21.466 1.00 13.18 387 TYR A CA 1
ATOM 1741 C C . TYR A 1 350 ? 27.243 34.509 22.144 1.00 12.85 387 TYR A C 1
ATOM 1742 O O . TYR A 1 350 ? 28.219 35.231 21.947 1.00 12.87 387 TYR A O 1
ATOM 1751 N N . PHE A 1 351 ? 26.238 34.834 22.950 1.00 12.36 388 PHE A N 1
ATOM 1752 C CA . PHE A 1 351 ? 26.208 36.101 23.663 1.00 12.40 388 PHE A CA 1
ATOM 1753 C C . PHE A 1 351 ? 26.370 35.933 25.160 1.00 12.69 388 PHE A C 1
ATOM 1754 O O . PHE A 1 351 ? 25.785 35.033 25.767 1.00 12.77 388 PHE A O 1
ATOM 1762 N N . ARG A 1 352 ? 27.182 36.819 25.733 1.00 12.87 389 ARG A N 1
ATOM 1763 C CA . ARG A 1 352 ? 27.373 36.929 27.172 1.00 13.05 389 ARG A CA 1
ATOM 1764 C C . ARG A 1 352 ? 26.667 38.195 27.632 1.00 12.82 389 ARG A C 1
ATOM 1765 O O . ARG A 1 352 ? 26.783 39.240 26.981 1.00 12.90 389 ARG A O 1
ATOM 1773 N N . SER A 1 353 ? 25.930 38.102 28.736 1.00 12.64 390 SER A N 1
ATOM 1774 C CA . SER A 1 353 ? 25.220 39.264 29.261 1.00 12.63 390 SER A CA 1
ATOM 1775 C C . SER A 1 353 ? 25.827 39.796 30.549 1.00 12.79 390 SER A C 1
ATOM 1776 O O . SER A 1 353 ? 26.449 39.057 31.328 1.00 12.98 390 SER A O 1
ATOM 1779 N N . PHE A 1 354 ? 25.637 41.099 30.740 1.00 12.93 391 PHE A N 1
ATOM 1780 C CA . PHE A 1 354 ? 26.114 41.843 31.900 1.00 13.24 391 PHE A CA 1
ATOM 1781 C C . PHE A 1 354 ? 25.018 42.827 32.291 1.00 13.32 391 PHE A C 1
ATOM 1782 O O . PHE A 1 354 ? 24.213 43.235 31.449 1.00 13.03 391 PHE A O 1
ATOM 1790 N N . THR A 1 355 ? 24.984 43.215 33.562 1.00 13.42 392 THR A N 1
ATOM 1791 C CA . THR A 1 355 ? 24.039 44.234 34.015 1.00 13.99 392 THR A CA 1
ATOM 1792 C C . THR A 1 355 ? 24.740 45.398 34.709 1.00 13.90 392 THR A C 1
ATOM 1793 O O . THR A 1 355 ? 25.863 45.262 35.199 1.00 14.05 392 THR A O 1
ATOM 1797 N N . ALA A 1 356 ? 24.063 46.543 34.723 1.00 13.71 393 ALA A N 1
ATOM 1798 C CA . ALA A 1 356 ? 24.535 47.742 35.409 1.00 13.96 393 ALA A CA 1
ATOM 1799 C C . ALA A 1 356 ? 23.331 48.507 35.929 1.00 14.24 393 ALA A C 1
ATOM 1800 O O . ALA A 1 356 ? 22.233 48.385 35.390 1.00 14.19 393 ALA A O 1
ATOM 1802 N N . SER A 1 357 ? 23.536 49.287 36.986 1.00 14.81 394 SER A N 1
ATOM 1803 C CA . SER A 1 357 ? 22.479 50.147 37.519 1.00 15.28 394 SER A CA 1
ATOM 1804 C C . SER A 1 357 ? 22.446 51.503 36.817 1.00 15.33 394 SER A C 1
ATOM 1805 O O . SER A 1 357 ? 21.449 52.225 36.891 1.00 16.41 394 SER A O 1
ATOM 1810 N N . SER A 1 358 ? 23.539 51.831 36.134 1.00 14.97 395 SER A N 1
ATOM 1811 C CA . SER A 1 358 ? 23.684 53.102 35.434 1.00 14.81 395 SER A CA 1
ATOM 1812 C C . SER A 1 358 ? 24.548 52.905 34.192 1.00 14.34 395 SER A C 1
ATOM 1813 O O . SER A 1 358 ? 25.446 52.061 34.182 1.00 14.33 395 SER A O 1
ATOM 1818 N N . LEU A 1 359 ? 24.279 53.686 33.151 1.00 13.87 396 LEU A N 1
ATOM 1819 C CA . LEU A 1 359 ? 25.009 53.546 31.890 1.00 14.11 396 LEU A CA 1
ATOM 1820 C C . LEU A 1 359 ? 26.479 53.929 31.989 1.00 14.72 396 LEU A C 1
ATOM 1821 O O . LEU A 1 359 ? 27.285 53.508 31.163 1.00 15.00 396 LEU A O 1
ATOM 1826 N N . SER A 1 360 ? 26.824 54.730 32.995 1.00 15.68 397 SER A N 1
ATOM 1827 C CA . SER A 1 360 ? 28.219 55.086 33.253 1.00 16.63 397 SER A CA 1
ATOM 1828 C C . SER A 1 360 ? 28.844 54.202 34.336 1.00 16.88 397 SER A C 1
ATOM 1829 O O . SER A 1 360 ? 30.000 54.408 34.721 1.00 17.35 397 SER A O 1
ATOM 1832 N N . GLY A 1 361 ? 28.082 53.221 34.816 1.00 17.12 398 GLY A N 1
ATOM 1833 C CA . GLY A 1 361 ? 28.518 52.368 35.923 1.00 17.51 398 GLY A CA 1
ATOM 1834 C C . GLY A 1 361 ? 29.297 51.141 35.488 1.00 17.69 398 GLY A C 1
ATOM 1835 O O . GLY A 1 361 ? 29.579 50.955 34.303 1.00 17.61 398 GLY A O 1
ATOM 1836 N N . SER A 1 362 ? 29.652 50.307 36.460 1.00 18.08 399 SER A N 1
ATOM 1837 C CA . SER A 1 362 ? 30.372 49.066 36.197 1.00 18.23 399 SER A CA 1
ATOM 1838 C C . SER A 1 362 ? 29.404 47.976 35.754 1.00 17.76 399 SER A C 1
ATOM 1839 O O . SER A 1 362 ? 28.236 47.985 36.136 1.00 18.14 399 SER A O 1
ATOM 1844 N N . TRP A 1 363 ? 29.905 47.035 34.959 1.00 17.22 400 TRP A N 1
ATOM 1845 C CA . TRP A 1 363 ? 29.091 45.943 34.432 1.00 16.73 400 TRP A CA 1
ATOM 1846 C C . TRP A 1 363 ? 29.406 44.625 35.132 1.00 17.04 400 TRP A C 1
ATOM 1847 O O . TRP A 1 363 ? 30.561 44.198 35.173 1.00 18.18 400 TRP A O 1
ATOM 1858 N N . THR A 1 364 ? 28.370 43.999 35.682 1.00 16.78 401 THR A N 1
ATOM 1859 C CA . THR A 1 364 ? 28.499 42.732 36.401 1.00 16.70 401 THR A CA 1
ATOM 1860 C C . THR A 1 364 ? 28.067 41.584 35.490 1.00 16.64 401 THR A C 1
ATOM 1861 O O . THR A 1 364 ? 26.963 41.619 34.947 1.00 15.97 401 THR A O 1
ATOM 1865 N N . PRO A 1 365 ? 28.933 40.564 35.318 1.00 16.88 402 PRO A N 1
ATOM 1866 C CA . PRO A 1 365 ? 28.553 39.419 34.486 1.00 17.08 402 PRO A CA 1
ATOM 1867 C C . PRO A 1 365 ? 27.263 38.772 34.975 1.00 17.24 402 PRO A C 1
ATOM 1868 O O . PRO A 1 365 ? 27.071 38.597 36.182 1.00 17.58 402 PRO A O 1
ATOM 1872 N N . GLN A 1 366 ? 26.375 38.457 34.035 1.00 17.15 403 GLN A N 1
ATOM 1873 C CA A GLN A 1 366 ? 25.115 37.801 34.349 0.80 17.59 403 GLN A CA 1
ATOM 1874 C CA B GLN A 1 366 ? 25.115 37.793 34.352 0.20 17.42 403 GLN A CA 1
ATOM 1875 C C . GLN A 1 366 ? 25.159 36.366 33.814 1.00 17.47 403 GLN A C 1
ATOM 1876 O O . GLN A 1 366 ? 25.585 35.447 34.517 1.00 18.44 403 GLN A O 1
ATOM 1887 N N . ALA A 1 367 ? 24.734 36.182 32.566 1.00 16.93 404 ALA A N 1
ATOM 1888 C CA . ALA A 1 367 ? 24.830 34.893 31.898 1.00 16.40 404 ALA A CA 1
ATOM 1889 C C . ALA A 1 367 ? 25.997 35.013 30.918 1.00 15.99 404 ALA A C 1
ATOM 1890 O O . ALA A 1 367 ? 25.825 35.410 29.762 1.00 15.65 404 ALA A O 1
ATOM 1892 N N . ALA A 1 368 ? 27.194 34.686 31.404 1.00 16.19 405 ALA A N 1
ATOM 1893 C CA . ALA A 1 368 ? 28.431 35.096 30.742 1.00 16.70 405 ALA A CA 1
ATOM 1894 C C . ALA A 1 368 ? 29.441 33.967 30.484 1.00 17.12 405 ALA A C 1
ATOM 1895 O O . ALA A 1 368 ? 30.653 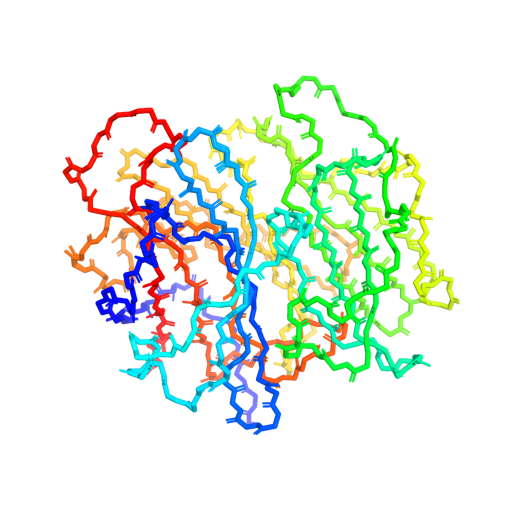34.201 30.442 1.00 17.42 405 ALA A O 1
ATOM 1897 N N . SER A 1 369 ? 28.935 32.752 30.294 1.00 17.63 406 SER A N 1
ATOM 1898 C CA . SER A 1 369 ? 29.768 31.620 29.892 1.00 18.01 406 SER A CA 1
ATOM 1899 C C . SER A 1 369 ? 29.069 30.878 28.757 1.00 17.72 406 SER A C 1
ATOM 1900 O O . SER A 1 369 ? 27.860 31.025 28.573 1.00 17.47 406 SER A O 1
ATOM 1903 N N . GLU A 1 370 ? 29.821 30.086 27.996 1.00 17.85 407 GLU A N 1
ATOM 1904 C CA . GLU A 1 370 ? 29.228 29.341 26.883 1.00 17.95 407 GLU A CA 1
ATOM 1905 C C . GLU A 1 370 ? 28.164 28.341 27.348 1.00 18.19 407 GLU A C 1
ATOM 1906 O O . GLU A 1 370 ? 27.164 28.135 26.664 1.00 17.83 407 GLU A O 1
ATOM 1912 N N . GLY A 1 371 ? 28.382 27.740 28.516 1.00 18.70 408 GLY A N 1
ATOM 1913 C CA . GLY A 1 371 ? 27.440 26.784 29.096 1.00 19.48 408 GLY A CA 1
ATOM 1914 C C . GLY A 1 371 ? 26.226 27.438 29.729 1.00 19.67 408 GLY A C 1
ATOM 1915 O O . GLY A 1 371 ? 25.171 26.816 29.857 1.00 20.35 408 GLY A O 1
ATOM 1916 N N . ASN A 1 372 ? 26.381 28.698 30.132 1.00 19.51 409 ASN A N 1
ATOM 1917 C CA . ASN A 1 372 ? 25.285 29.481 30.694 1.00 19.46 409 ASN A CA 1
ATOM 1918 C C . ASN A 1 372 ? 25.234 30.850 30.011 1.00 18.18 409 ASN A C 1
ATOM 1919 O O . ASN A 1 372 ? 25.552 31.868 30.631 1.00 18.17 409 ASN A O 1
ATOM 1924 N N . PRO A 1 373 ? 24.849 30.881 28.719 1.00 16.73 410 PRO A N 1
ATOM 1925 C CA . PRO A 1 373 ? 24.961 32.127 27.969 1.00 15.90 410 PRO A CA 1
ATOM 1926 C C . PRO A 1 373 ? 23.684 32.952 28.006 1.00 14.85 410 PRO A C 1
ATOM 1927 O O . PRO A 1 373 ? 22.633 32.453 28.404 1.00 14.82 410 PRO A O 1
ATOM 1931 N N . PHE A 1 374 ? 23.773 34.211 27.586 1.00 13.93 411 PHE A N 1
ATOM 1932 C CA . PHE A 1 374 ? 22.560 34.973 27.334 1.00 13.27 411 PHE A CA 1
ATOM 1933 C C . PHE A 1 374 ? 21.766 34.255 26.240 1.00 13.10 411 PHE A C 1
ATOM 1934 O O . PHE A 1 374 ? 20.578 33.978 26.403 1.00 13.05 411 PHE A O 1
ATOM 1942 N N . ALA A 1 375 ? 22.446 33.951 25.137 1.00 12.85 412 ALA A N 1
ATOM 1943 C CA . ALA A 1 375 ? 21.866 33.191 24.032 1.00 13.09 412 ALA A CA 1
ATOM 1944 C C . ALA A 1 375 ? 22.988 32.517 23.273 1.00 13.45 412 ALA A C 1
ATOM 1945 O O . ALA A 1 375 ? 23.981 33.152 22.921 1.00 13.41 412 ALA A O 1
ATOM 1947 N N . GLY A 1 376 ? 22.825 31.222 23.025 1.00 13.75 413 GLY A N 1
ATOM 1948 C CA . GLY A 1 376 ? 23.824 30.442 22.306 1.00 14.22 413 GLY A CA 1
ATOM 1949 C C . GLY A 1 376 ? 23.285 29.058 22.031 1.00 14.58 413 GLY A C 1
ATOM 1950 O O . GLY A 1 376 ? 22.126 28.772 22.327 1.00 14.58 413 GLY A O 1
ATOM 1951 N N . LYS A 1 377 ? 24.134 28.194 21.481 1.00 15.21 414 LYS A N 1
ATOM 1952 C CA . LYS A 1 377 ? 23.752 26.813 21.190 1.00 16.24 414 LYS A CA 1
ATOM 1953 C C . LYS A 1 377 ? 23.160 26.115 22.418 1.00 16.32 414 LYS A C 1
ATOM 1954 O O . LYS A 1 377 ? 22.234 25.317 22.292 1.00 16.72 414 LYS A O 1
ATOM 1960 N N . ALA A 1 378 ? 23.678 26.441 23.601 1.00 16.11 415 ALA A N 1
ATOM 1961 C CA . ALA A 1 378 ? 23.233 25.802 24.842 1.00 16.16 415 ALA A CA 1
ATOM 1962 C C . ALA A 1 378 ? 21.755 26.017 25.182 1.00 15.99 415 ALA A C 1
ATOM 1963 O O . ALA A 1 378 ? 21.140 25.167 25.827 1.00 16.83 415 ALA A O 1
ATOM 1965 N N . ASN A 1 379 ? 21.179 27.137 24.751 1.00 15.64 416 ASN A N 1
ATOM 1966 C CA . ASN A 1 379 ? 19.839 27.510 25.216 1.00 15.17 416 ASN A CA 1
ATOM 1967 C C . ASN A 1 379 ? 18.909 28.168 24.189 1.00 15.01 416 ASN A C 1
ATOM 1968 O O . ASN A 1 379 ? 17.823 28.631 24.549 1.00 15.16 416 ASN A O 1
ATOM 1973 N N . S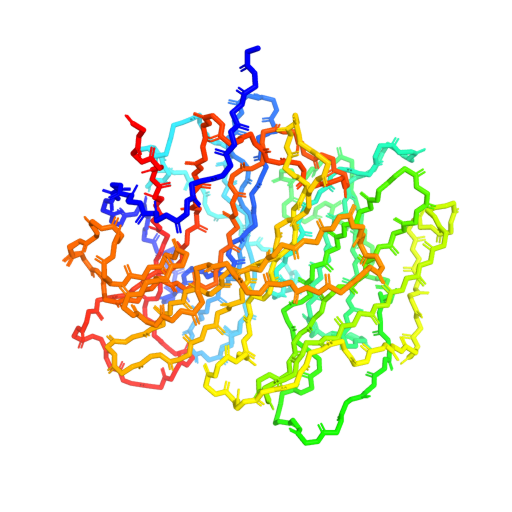ER A 1 380 ? 19.330 28.211 22.926 1.00 15.00 417 SER A N 1
ATOM 1974 C CA . SER A 1 380 ? 18.574 28.922 21.887 1.00 15.23 417 SER A CA 1
ATOM 1975 C C . SER A 1 380 ? 17.316 28.191 21.426 1.00 15.48 417 SER A C 1
ATOM 1976 O O . SER A 1 380 ? 16.334 28.821 21.024 1.00 15.17 417 SER A O 1
ATOM 1979 N N . GLY A 1 381 ? 17.365 26.863 21.462 1.00 15.92 418 GLY A N 1
ATOM 1980 C CA . GLY A 1 381 ? 16.312 26.037 20.879 1.00 16.71 418 GLY A CA 1
ATOM 1981 C C . GLY A 1 381 ? 16.336 26.028 19.358 1.00 17.16 418 GLY A C 1
ATOM 1982 O O . GLY A 1 381 ? 15.409 25.519 18.728 1.00 17.41 418 GLY A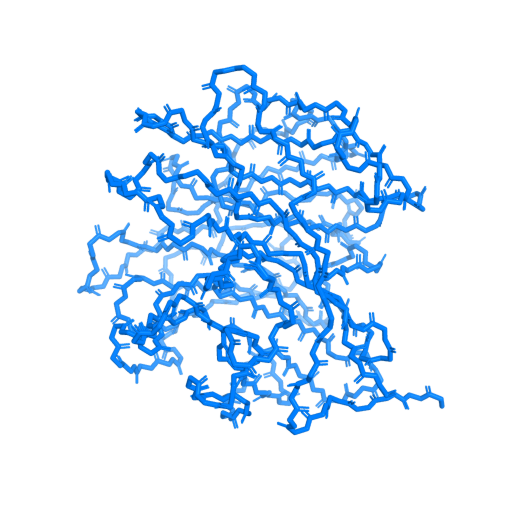 O 1
ATOM 1983 N N . ALA A 1 382 ? 17.389 26.593 18.768 1.00 17.43 419 ALA A N 1
ATOM 1984 C CA . ALA A 1 382 ? 17.551 26.619 17.314 1.00 18.07 419 ALA A CA 1
ATOM 1985 C C . ALA A 1 382 ? 18.154 25.315 16.810 1.00 18.51 419 ALA A C 1
ATOM 1986 O O . ALA A 1 382 ? 19.126 24.813 17.377 1.00 19.49 419 ALA A O 1
ATOM 1988 N N A THR A 1 383 ? 17.558 24.799 15.735 0.80 18.80 420 THR A N 1
ATOM 1989 N N B THR A 1 383 ? 17.583 24.752 15.753 0.20 18.14 420 THR A N 1
ATOM 1990 C CA A THR A 1 383 ? 17.945 23.531 15.111 0.80 19.26 420 THR A CA 1
ATOM 1991 C CA B THR A 1 383 ? 18.144 23.538 15.168 0.20 17.83 420 THR A CA 1
ATOM 1992 C C A THR A 1 383 ? 18.712 23.727 13.802 0.80 18.62 420 THR A C 1
ATOM 1993 C C B THR A 1 383 ? 19.011 23.848 13.953 0.20 17.50 420 THR A C 1
ATOM 1994 O O A THR A 1 383 ? 19.280 22.769 13.266 0.80 19.30 420 THR A O 1
ATOM 1995 O O B THR A 1 383 ? 19.949 23.110 13.644 0.20 17.52 420 THR A O 1
ATOM 2002 N N . TRP A 1 384 ? 18.703 24.958 13.288 1.00 17.25 421 TRP A N 1
ATOM 2003 C CA . TRP A 1 384 ? 19.300 25.286 11.992 1.00 16.33 421 TRP A CA 1
ATOM 2004 C C . TRP A 1 384 ? 20.667 25.966 12.064 1.00 15.78 421 TRP A C 1
ATOM 2005 O O . TRP A 1 384 ? 21.351 26.102 11.045 1.00 15.71 421 TRP A O 1
ATOM 2016 N N . THR A 1 385 ? 21.047 26.403 13.262 1.00 15.25 422 THR A N 1
ATOM 2017 C CA . THR A 1 385 ? 22.303 27.115 13.479 1.00 14.91 422 THR A CA 1
ATOM 2018 C C . THR A 1 385 ? 22.902 26.743 14.829 1.00 14.79 422 THR A C 1
ATOM 2019 O O . THR A 1 385 ? 22.177 26.542 15.803 1.00 15.02 422 THR A O 1
ATOM 2023 N N . ASN A 1 386 ? 24.226 26.634 14.865 1.00 15.13 423 ASN A N 1
ATOM 2024 C CA . ASN A 1 386 ? 24.962 26.470 16.113 1.00 15.52 423 ASN A CA 1
ATOM 2025 C C . ASN A 1 386 ? 25.549 27.792 16.586 1.00 14.93 423 ASN A C 1
ATOM 2026 O O . ASN A 1 386 ? 26.206 27.848 17.627 1.00 15.35 423 ASN A O 1
ATOM 2031 N N . ASP A 1 387 ? 25.292 28.842 15.807 1.00 14.10 424 ASP A N 1
ATOM 2032 C CA . ASP A 1 387 ? 25.755 30.201 16.092 1.00 13.53 424 ASP A CA 1
ATOM 2033 C C . ASP A 1 387 ? 24.582 31.120 16.382 1.00 12.99 424 ASP A C 1
ATOM 2034 O O . ASP A 1 387 ? 23.598 31.133 15.643 1.00 12.72 424 ASP A O 1
ATOM 2039 N N . ILE A 1 388 ? 24.690 31.886 17.464 1.00 12.17 425 ILE A N 1
ATOM 2040 C CA . ILE A 1 388 ? 23.791 33.010 17.710 1.00 11.86 425 ILE A CA 1
ATOM 2041 C C . ILE A 1 388 ? 24.678 34.246 17.678 1.00 11.18 425 ILE A C 1
ATOM 2042 O O . ILE A 1 388 ? 25.563 34.413 18.520 1.00 11.46 425 ILE A O 1
ATOM 2047 N N . SER A 1 389 ? 24.458 35.090 16.679 1.00 11.04 426 SER A N 1
ATOM 2048 C CA . SER A 1 389 ? 25.418 36.128 16.333 1.00 10.92 426 SER A CA 1
ATOM 2049 C C . SER A 1 389 ? 24.723 37.470 16.050 1.00 10.97 426 SER A C 1
ATOM 2050 O O . SER A 1 389 ? 23.489 37.545 16.003 1.00 10.88 426 SER A O 1
ATOM 2053 N N . HIS A 1 390 ? 25.542 38.507 15.878 1.00 10.98 427 HIS A N 1
ATOM 2054 C CA . HIS A 1 390 ? 25.148 39.921 15.775 1.00 11.32 427 HIS A CA 1
ATOM 2055 C C . HIS A 1 390 ? 23.700 40.207 15.378 1.00 11.34 427 HIS A C 1
ATOM 2056 O O . HIS A 1 390 ? 23.299 39.984 14.230 1.00 11.60 427 HIS A O 1
ATOM 2063 N N . GLY A 1 391 ? 22.935 40.740 16.326 1.00 11.14 428 GLY A N 1
ATOM 2064 C CA . GLY A 1 391 ? 21.571 41.180 16.061 1.00 11.08 428 GLY A CA 1
ATOM 2065 C C . GLY A 1 391 ? 21.125 42.237 17.048 1.00 10.83 428 GLY A C 1
ATOM 2066 O O . GLY A 1 391 ? 21.918 43.094 17.450 1.00 10.81 428 GLY A O 1
ATOM 2067 N N . ASP A 1 392 ? 19.860 42.162 17.448 1.00 10.79 429 ASP A N 1
ATOM 2068 C CA . ASP A 1 392 ? 19.236 43.194 18.271 1.00 10.77 429 ASP A CA 1
ATOM 2069 C C . ASP A 1 392 ? 18.059 42.570 18.992 1.00 11.09 429 ASP A C 1
ATOM 2070 O O . ASP A 1 392 ? 17.276 41.830 18.390 1.00 10.85 429 ASP A O 1
ATOM 2075 N N . LEU A 1 393 ? 17.932 42.854 20.284 1.00 11.26 430 LEU A N 1
ATOM 2076 C CA . LEU A 1 393 ? 16.694 42.545 20.981 1.00 11.79 430 LEU A CA 1
ATOM 2077 C C . LEU A 1 393 ? 15.587 43.380 20.351 1.00 11.91 430 LEU A C 1
ATOM 2078 O O . LEU A 1 393 ? 15.827 44.490 19.859 1.00 11.85 430 LEU A O 1
ATOM 2083 N N . VAL A 1 394 ? 14.381 42.825 20.333 1.00 12.35 431 VAL A N 1
ATOM 2084 C CA . VAL A 1 394 ? 13.258 43.470 19.669 1.00 13.14 431 VAL A CA 1
ATOM 2085 C C . VAL A 1 394 ? 12.754 44.650 20.506 1.00 13.20 431 VAL A C 1
ATOM 2086 O O . VAL A 1 394 ? 12.343 44.479 21.651 1.00 13.72 431 VAL A O 1
ATOM 2090 N N . ARG A 1 395 ? 12.811 45.844 19.922 1.00 13.09 432 ARG A N 1
ATOM 2091 C CA . ARG A 1 395 ? 12.476 47.073 20.632 1.00 13.22 432 ARG A CA 1
ATOM 2092 C C . ARG A 1 395 ? 11.128 47.627 20.186 1.00 13.74 432 ARG A C 1
ATOM 2093 O O . ARG A 1 395 ? 11.017 48.238 19.122 1.00 14.33 432 ARG A O 1
ATOM 2101 N N . ASP A 1 396 ? 10.109 47.424 21.016 1.00 14.66 433 ASP A N 1
ATOM 2102 C CA . ASP A 1 396 ? 8.766 47.917 20.701 1.00 15.31 433 ASP A CA 1
ATOM 2103 C C . ASP A 1 396 ? 8.673 49.443 20.751 1.00 14.79 433 ASP A C 1
ATOM 2104 O O . ASP A 1 396 ? 8.016 50.049 19.911 1.00 15.16 433 ASP A O 1
ATOM 2113 N N . ASN A 1 397 ? 9.330 50.051 21.734 1.00 13.97 434 ASN A N 1
ATOM 2114 C CA . ASN A 1 397 ? 9.514 51.494 21.756 1.00 13.30 434 ASN A CA 1
ATOM 2115 C C . ASN A 1 397 ? 10.768 51.800 20.942 1.00 12.67 434 ASN A C 1
ATOM 2116 O O . ASN A 1 397 ? 11.856 51.367 21.318 1.00 12.28 434 ASN A O 1
ATOM 2121 N N . PRO A 1 398 ? 10.619 52.535 19.822 1.00 12.07 435 PRO A N 1
ATOM 2122 C CA . PRO A 1 398 ? 11.743 52.770 18.916 1.00 11.99 435 PRO A CA 1
ATOM 2123 C C . PRO A 1 398 ? 12.725 53.845 19.380 1.00 11.54 435 PRO A C 1
ATOM 2124 O O . PRO A 1 398 ? 13.680 54.137 18.661 1.00 11.44 435 PRO A O 1
ATOM 2128 N N . ASP A 1 399 ? 12.499 54.442 20.549 1.00 11.46 436 ASP A N 1
ATOM 2129 C CA . ASP A 1 399 ? 13.271 55.628 20.926 1.00 11.31 436 ASP A CA 1
ATOM 2130 C C . ASP A 1 399 ? 14.713 55.363 21.385 1.00 10.96 436 ASP A C 1
ATOM 2131 O O . ASP A 1 399 ? 15.167 54.211 21.472 1.00 10.83 436 ASP A O 1
ATOM 2136 N N . GLN A 1 400 ? 15.417 56.452 21.675 1.00 10.68 437 GLN A N 1
ATOM 2137 C CA . GLN A 1 400 ? 16.841 56.423 21.971 1.00 10.67 437 GLN A CA 1
ATOM 2138 C C . GLN A 1 400 ? 17.213 55.710 23.271 1.00 10.45 437 GLN A C 1
ATOM 2139 O O . GLN A 1 400 ? 18.391 55.465 23.515 1.00 10.63 437 GLN A O 1
ATOM 2145 N N . THR A 1 401 ? 16.222 55.384 24.101 1.00 10.27 438 THR A N 1
ATOM 2146 C CA . THR A 1 401 ? 16.505 54.703 25.365 1.00 10.15 438 THR A CA 1
ATOM 2147 C C . THR A 1 401 ? 16.766 53.201 25.201 1.00 10.05 438 THR A C 1
ATOM 2148 O O . THR A 1 401 ? 17.188 52.542 26.146 1.00 9.93 438 THR A O 1
ATOM 2152 N N . MET A 1 402 ? 16.516 52.657 24.009 1.00 10.23 439 MET A N 1
ATOM 2153 C CA . MET A 1 402 ? 16.736 51.223 23.751 1.00 10.48 439 MET A CA 1
ATOM 2154 C C . MET A 1 402 ? 16.081 50.365 24.839 1.00 10.62 439 MET A C 1
ATOM 2155 O O . MET A 1 402 ? 16.690 49.443 25.388 1.00 10.62 439 MET A O 1
ATOM 2160 N N . THR A 1 403 ? 14.833 50.680 25.156 1.00 11.02 440 THR A N 1
ATOM 2161 C CA . THR A 1 403 ? 14.115 49.974 26.206 1.00 11.60 440 THR A CA 1
ATOM 2162 C C . THR A 1 403 ? 13.573 48.646 25.689 1.00 12.07 440 THR A C 1
ATOM 2163 O O . THR A 1 403 ? 13.004 48.576 24.596 1.00 12.24 440 THR A O 1
ATOM 2167 N N . VAL A 1 404 ? 13.778 47.597 26.479 1.00 12.72 441 VAL A N 1
ATOM 2168 C CA . VAL A 1 404 ? 13.199 46.284 26.197 1.00 13.67 441 VAL A CA 1
ATOM 2169 C C . VAL A 1 404 ? 12.298 45.854 27.354 1.00 14.81 441 VAL A C 1
ATOM 2170 O O . VAL A 1 404 ? 12.543 46.210 28.513 1.00 14.73 441 VAL A O 1
ATOM 2174 N N . ASP A 1 405 ? 11.254 45.101 27.018 1.00 16.41 442 ASP A N 1
ATOM 2175 C CA . ASP A 1 405 ? 10.293 44.585 27.987 1.00 18.09 442 ASP A CA 1
ATOM 2176 C C . ASP A 1 405 ? 10.703 43.164 28.399 1.00 18.49 442 ASP A C 1
ATOM 2177 O O . ASP A 1 405 ? 10.610 42.233 27.594 1.00 17.92 442 ASP A O 1
ATOM 2182 N N . PRO A 1 406 ? 11.162 42.990 29.653 1.00 18.90 443 PRO A N 1
ATOM 2183 C CA . PRO A 1 406 ? 11.603 41.668 30.113 1.00 19.72 443 PRO A CA 1
ATOM 2184 C C . PRO A 1 406 ? 10.468 40.635 30.194 1.00 20.63 443 PRO A C 1
ATOM 2185 O O . PRO A 1 406 ? 10.741 39.436 30.297 1.00 21.20 443 PRO A O 1
ATOM 2189 N N . CYS A 1 407 ? 9.219 41.097 30.141 1.00 21.33 444 CYS A N 1
ATOM 2190 C CA . CYS A 1 407 ? 8.051 40.206 30.129 1.00 22.70 444 CYS A CA 1
ATOM 2191 C C . CYS A 1 407 ? 7.838 39.542 28.768 1.00 22.68 444 CYS A C 1
ATOM 2192 O O . CYS A 1 407 ? 7.211 38.484 28.681 1.00 23.22 444 CYS A O 1
ATOM 2195 N N . ASN A 1 408 ? 8.348 40.177 27.714 1.00 22.20 445 ASN A N 1
ATOM 2196 C CA . ASN A 1 408 ? 8.185 39.702 26.342 1.00 22.02 445 ASN A CA 1
ATOM 2197 C C . ASN A 1 408 ? 9.492 39.868 25.554 1.00 20.91 445 ASN A C 1
ATOM 2198 O O . ASN A 1 408 ? 9.534 40.530 24.516 1.00 21.88 445 ASN A O 1
ATOM 2207 N N . LEU A 1 409 ? 10.564 39.265 26.056 1.00 18.81 446 LEU A N 1
ATOM 2208 C CA . LEU A 1 409 ? 11.876 39.424 25.437 1.00 17.60 446 LEU A CA 1
ATOM 2209 C C . LEU A 1 409 ? 12.030 38.565 24.184 1.00 16.31 446 LEU A C 1
ATOM 2210 O O . LEU A 1 409 ? 11.757 37.364 24.202 1.00 15.48 446 LEU A O 1
ATOM 2215 N N . GLN A 1 410 ? 12.457 39.205 23.099 1.00 14.86 447 GLN A N 1
ATOM 2216 C CA . GLN A 1 410 ? 12.766 38.521 21.845 1.00 14.32 447 GLN A CA 1
ATOM 2217 C C . GLN A 1 410 ? 14.074 39.044 21.268 1.00 13.59 447 GLN A C 1
ATOM 2218 O O . GLN A 1 410 ? 14.430 40.200 21.475 1.00 13.27 447 GLN A O 1
ATOM 2229 N N . PHE A 1 411 ? 14.771 38.186 20.529 1.00 12.54 448 PHE A N 1
ATOM 2230 C CA . PHE A 1 411 ? 16.102 38.487 20.005 1.00 12.20 448 PHE A CA 1
ATOM 2231 C C . PHE A 1 411 ? 16.136 38.157 18.515 1.00 11.60 448 PHE A C 1
ATOM 2232 O O . PHE A 1 411 ? 16.030 36.992 18.129 1.00 11.48 448 PHE A O 1
ATOM 2240 N N . LEU A 1 412 ? 16.259 39.192 17.687 1.00 11.04 449 LEU A N 1
ATOM 2241 C CA . LEU A 1 412 ? 16.498 39.015 16.258 1.00 11.03 449 LEU A CA 1
ATOM 2242 C C . LEU A 1 412 ? 18.001 38.874 16.054 1.00 11.03 449 LEU A C 1
ATOM 2243 O O . LEU A 1 412 ? 18.749 39.827 16.266 1.00 11.08 449 LEU A O 1
ATOM 2248 N N . TYR A 1 413 ? 18.431 37.675 15.670 1.00 10.93 450 TYR A N 1
ATOM 2249 C CA . TYR A 1 413 ? 19.851 37.340 15.552 1.00 11.00 450 TYR A CA 1
ATOM 2250 C C . TYR A 1 413 ? 20.205 36.854 14.148 1.00 11.09 450 TYR A C 1
ATOM 2251 O O . TYR A 1 413 ? 19.320 36.575 13.331 1.00 10.90 450 TYR A O 1
ATOM 2260 N N . GLN A 1 414 ? 21.501 36.754 13.877 1.00 11.16 451 GLN A N 1
ATOM 2261 C CA . GLN A 1 414 ? 21.973 36.092 12.666 1.00 11.28 451 GLN A CA 1
ATOM 2262 C C . GLN A 1 414 ? 22.545 34.726 13.021 1.00 11.34 451 GLN A C 1
ATOM 2263 O O . GLN A 1 414 ? 23.242 34.558 14.034 1.00 11.06 451 GLN A O 1
ATOM 2269 N N . GLY A 1 415 ? 22.221 33.743 12.188 1.00 11.59 452 GLY A N 1
ATOM 2270 C CA . GLY A 1 415 ? 22.736 32.388 12.333 1.00 11.94 452 GLY A CA 1
ATOM 2271 C C . GLY A 1 415 ? 23.163 31.874 10.972 1.00 12.17 452 GLY A C 1
ATOM 2272 O O . GLY A 1 415 ? 22.975 32.548 9.962 1.00 11.79 452 GLY A O 1
ATOM 2273 N N . LYS A 1 416 ? 23.736 30.677 10.948 1.00 12.78 453 LYS A N 1
ATOM 2274 C C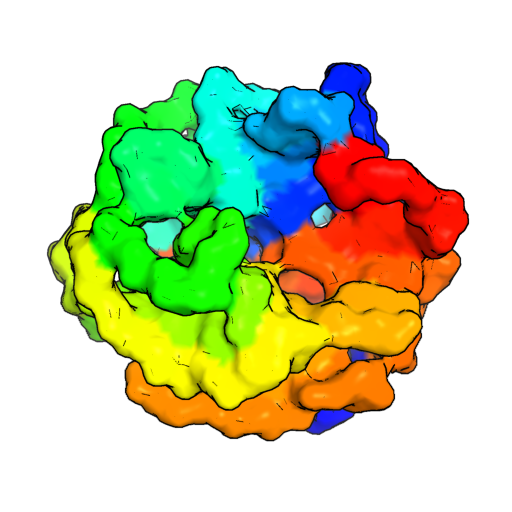A . LYS A 1 416 ? 24.180 30.073 9.692 1.00 13.68 453 LYS A CA 1
ATOM 2275 C C . LYS A 1 416 ? 24.160 28.563 9.819 1.00 14.02 453 LYS A C 1
ATOM 2276 O O . LYS A 1 416 ? 24.248 28.029 10.922 1.00 13.79 453 LYS A O 1
ATOM 2282 N N . SER A 1 417 ? 24.040 27.873 8.686 1.00 14.59 454 SER A N 1
ATOM 2283 C CA A SER A 1 417 ? 24.121 26.419 8.691 0.70 15.26 454 SER A CA 1
ATOM 2284 C CA B SER A 1 417 ? 24.121 26.417 8.671 0.30 15.32 454 SER A CA 1
ATOM 2285 C C . SER A 1 417 ? 25.457 25.973 9.266 1.00 15.62 454 SER A C 1
ATOM 2286 O O . SER A 1 417 ? 26.499 26.538 8.924 1.00 15.60 454 SER A O 1
ATOM 2291 N N . PRO A 1 418 ? 25.434 24.955 10.155 1.00 16.43 455 PRO A N 1
ATOM 2292 C CA . PRO A 1 418 ? 26.686 24.422 10.704 1.00 17.21 455 PRO A CA 1
ATOM 2293 C C . PRO A 1 418 ? 27.613 23.840 9.634 1.00 17.84 455 PRO A C 1
ATOM 2294 O O . PRO A 1 418 ? 28.810 23.693 9.873 1.00 18.89 455 PRO A O 1
ATOM 2298 N N . ASN A 1 419 ? 27.064 23.522 8.466 1.00 17.85 456 ASN A N 1
ATOM 2299 C CA . ASN A 1 419 ? 27.858 22.942 7.387 1.00 18.39 456 ASN A CA 1
ATOM 2300 C C . ASN A 1 419 ? 28.480 23.967 6.437 1.00 18.98 456 ASN A C 1
ATOM 2301 O O . ASN A 1 419 ? 29.227 23.601 5.531 1.00 19.10 456 ASN A O 1
ATOM 2306 N N . ALA A 1 420 ? 28.181 25.246 6.654 1.00 19.00 457 ALA A N 1
ATOM 2307 C CA . ALA A 1 420 ? 28.670 26.310 5.778 1.00 20.02 457 ALA A CA 1
ATOM 2308 C C . ALA A 1 420 ? 30.127 26.667 6.069 1.00 20.74 457 ALA A C 1
ATOM 2309 O O . ALA A 1 420 ? 30.484 26.989 7.203 1.00 20.91 457 ALA A O 1
ATOM 2311 N N . GLY A 1 421 ? 30.963 26.607 5.036 1.00 21.54 458 GLY A N 1
ATOM 2312 C CA . GLY A 1 421 ? 32.379 26.953 5.164 1.00 22.68 458 GLY A CA 1
ATOM 2313 C C . GLY A 1 421 ? 32.770 28.086 4.237 1.00 23.08 458 GLY A C 1
ATOM 2314 O O . GLY A 1 421 ? 31.910 28.744 3.652 1.00 23.04 458 GLY A O 1
ATOM 2315 N N . GLY A 1 422 ? 34.075 28.309 4.095 1.00 23.78 459 GLY A N 1
ATOM 2316 C CA . GLY A 1 422 ? 34.588 29.341 3.194 1.00 23.92 459 GLY A CA 1
ATOM 2317 C C . GLY A 1 422 ? 35.069 30.563 3.942 1.00 23.74 459 GLY A C 1
ATOM 2318 O O . GLY A 1 422 ? 35.175 30.540 5.165 1.00 24.59 459 GLY A O 1
ATOM 2319 N N . ASP A 1 423 ? 35.366 31.624 3.198 1.00 23.52 460 ASP A N 1
ATOM 2320 C CA . ASP A 1 423 ? 35.805 32.880 3.795 1.00 23.01 460 ASP A CA 1
ATOM 2321 C C . ASP A 1 423 ? 34.701 33.460 4.676 1.00 21.78 460 ASP A C 1
ATOM 2322 O O . ASP A 1 423 ? 33.521 33.388 4.321 1.00 21.56 460 ASP A O 1
ATOM 2327 N N . TYR A 1 424 ? 35.091 34.035 5.816 1.00 20.10 461 TYR A N 1
ATOM 2328 C CA . TYR A 1 424 ? 34.130 34.650 6.737 1.00 18.94 461 TYR A CA 1
ATOM 2329 C C . TYR A 1 424 ? 33.155 35.575 6.012 1.00 18.99 461 TYR A C 1
ATOM 2330 O O . TYR A 1 424 ? 31.951 35.520 6.260 1.00 18.35 461 TYR A O 1
ATOM 2339 N N . ASN A 1 425 ? 33.674 36.414 5.118 1.00 18.91 462 ASN A N 1
ATOM 2340 C CA . ASN A 1 425 ? 32.861 37.413 4.422 1.00 19.39 462 ASN A CA 1
ATOM 2341 C C . ASN A 1 425 ? 31.815 36.843 3.456 1.00 19.07 462 ASN A C 1
ATOM 2342 O O . ASN A 1 425 ? 30.903 37.559 3.029 1.00 19.31 462 ASN A O 1
ATOM 2347 N N . SER A 1 426 ? 31.950 35.562 3.117 1.00 18.85 463 SER A N 1
ATOM 2348 C CA . SER A 1 426 ? 30.991 34.899 2.232 1.00 18.39 463 SER A CA 1
ATOM 2349 C C . SER A 1 426 ? 30.021 33.973 2.973 1.00 17.63 463 SER A C 1
ATOM 2350 O O . SER A 1 426 ? 29.167 33.344 2.341 1.00 17.53 463 SER A O 1
ATOM 2353 N N . LEU A 1 427 ? 30.146 33.885 4.298 1.00 16.39 464 LEU A N 1
ATOM 2354 C CA . LEU A 1 427 ? 29.282 33.004 5.093 1.00 15.43 464 LEU A CA 1
ATOM 2355 C C . LEU A 1 427 ? 27.804 33.356 4.911 1.00 14.50 464 LEU A C 1
ATOM 2356 O O . LEU A 1 427 ? 27.445 34.532 4.886 1.00 14.12 464 LEU A O 1
ATOM 2361 N N . PRO A 1 428 ? 26.947 32.331 4.759 1.00 13.79 465 PRO A N 1
ATOM 2362 C CA . PRO A 1 428 ? 25.525 32.563 4.491 1.00 13.53 465 PRO A CA 1
ATOM 2363 C C . PRO A 1 428 ? 24.696 32.832 5.754 1.00 13.24 465 PRO A C 1
ATOM 2364 O O . PRO A 1 428 ? 23.891 31.996 6.173 1.00 13.25 465 PRO A O 1
ATOM 2368 N N . TRP A 1 429 ? 24.901 34.005 6.350 1.00 12.62 466 TRP A N 1
ATOM 2369 C CA . TRP A 1 429 ? 24.144 34.419 7.528 1.00 12.41 466 TRP A CA 1
ATOM 2370 C C . TRP A 1 429 ? 22.682 34.683 7.183 1.00 12.23 466 TRP A C 1
ATOM 2371 O O . TRP A 1 429 ? 22.366 35.149 6.086 1.00 12.34 466 TRP A O 1
ATOM 2382 N N . ARG A 1 430 ? 21.806 34.368 8.135 1.00 12.12 467 ARG A N 1
ATOM 2383 C CA . ARG A 1 430 ? 20.358 34.472 7.961 1.00 12.19 467 ARG A CA 1
ATOM 2384 C C . ARG A 1 430 ? 19.714 34.976 9.251 1.00 11.91 467 ARG A C 1
ATOM 2385 O O . ARG A 1 430 ? 20.247 34.729 10.336 1.00 11.98 467 ARG A O 1
ATOM 2393 N N . PRO A 1 431 ? 18.560 35.663 9.147 1.00 11.74 468 PRO A N 1
ATOM 2394 C CA . PRO A 1 431 ? 17.840 36.093 10.348 1.00 11.56 468 PRO A CA 1
ATOM 2395 C C . PRO A 1 431 ? 17.036 34.976 11.007 1.00 11.57 468 PRO A C 1
ATOM 2396 O O . PRO A 1 431 ? 16.450 34.128 10.320 1.00 11.50 468 PRO A O 1
ATOM 2400 N N . GLY A 1 432 ? 17.015 34.990 12.336 1.00 11.52 469 GLY A N 1
ATOM 2401 C CA . GLY A 1 432 ? 16.116 34.168 13.130 1.00 11.55 469 GLY A CA 1
ATOM 2402 C C . GLY A 1 432 ? 15.670 34.989 14.322 1.00 11.51 469 GLY A C 1
ATOM 2403 O O . GLY A 1 432 ? 16.280 36.015 14.638 1.00 11.38 469 GLY A O 1
ATOM 2404 N N . VAL A 1 433 ? 14.612 34.546 14.991 1.00 11.49 470 VAL A N 1
ATOM 2405 C CA . VAL A 1 433 ? 14.141 35.224 16.205 1.00 11.54 470 VAL A CA 1
ATOM 2406 C C . VAL A 1 433 ? 14.005 34.237 17.356 1.00 11.69 470 VAL A C 1
ATOM 2407 O O . VAL A 1 433 ? 13.376 33.180 17.214 1.00 12.04 470 VAL A O 1
ATOM 2411 N N . LEU A 1 434 ? 14.620 34.578 18.488 1.00 11.74 471 LEU A N 1
ATOM 2412 C CA . LEU A 1 434 ? 14.440 33.827 19.725 1.00 11.99 471 LEU A CA 1
ATOM 2413 C C . LEU A 1 434 ? 13.368 34.496 20.558 1.00 12.43 471 LEU A C 1
ATOM 2414 O O . LEU A 1 434 ? 13.302 35.722 20.616 1.00 12.82 471 LEU A O 1
ATOM 2419 N N . THR A 1 435 ? 12.533 33.682 21.195 1.00 13.08 472 THR A N 1
ATOM 2420 C CA . THR A 1 435 ? 11.516 34.160 22.126 1.00 14.03 472 THR A CA 1
ATOM 2421 C C . THR A 1 435 ? 11.822 33.555 23.491 1.00 14.74 472 THR A C 1
ATOM 2422 O O . THR A 1 435 ? 12.008 32.343 23.615 1.00 14.34 472 THR A O 1
ATOM 2426 N N . LEU A 1 436 ? 11.895 34.406 24.511 1.00 15.93 473 LEU A N 1
ATOM 2427 C CA . LEU A 1 436 ? 12.236 33.944 25.850 1.00 17.81 473 LEU A CA 1
ATOM 2428 C C . LEU A 1 436 ? 11.097 33.118 26.436 1.00 19.63 473 LEU A C 1
ATOM 2429 O O . LEU A 1 436 ? 9.940 33.537 26.402 1.00 19.69 473 LEU A O 1
ATOM 2434 N N . ARG A 1 437 ? 11.442 31.940 26.949 1.00 22.83 474 ARG A N 1
ATOM 2435 C CA . ARG A 1 437 ? 10.471 31.045 27.573 1.00 27.06 474 ARG A CA 1
ATOM 2436 C C . ARG A 1 437 ? 10.276 31.434 29.032 1.00 30.11 474 ARG A C 1
ATOM 2437 O O . ARG A 1 437 ? 11.235 31.466 29.808 1.00 31.03 474 ARG A O 1
ATOM 2445 N N . ARG A 1 438 ? 9.031 31.736 29.393 1.00 34.01 475 ARG A N 1
ATOM 2446 C CA . ARG A 1 438 ? 8.690 32.135 30.756 1.00 37.59 475 ARG A CA 1
ATOM 2447 C C . ARG A 1 438 ? 7.989 31.014 31.515 1.00 39.04 475 ARG A C 1
ATOM 2448 O O . ARG A 1 438 ? 6.931 30.532 31.109 1.00 40.27 475 ARG A O 1
#

Foldseek 3Di:
DADDFDLFFFWAKDAFQAADDPQFLAWALWEWEQDPQWIWIKTWTFSLVDIAIWIWQTHNDSNCSHVTDTGTAPHGFHNWYWFQAPVVRKIKIKGADDPARIWIWIANDSNDSHRTHDIDAAEHAFDPPAPATWHNWYWADDPFKIKIWTDGLAQWIKMAIDTSVCPPDYSYHDIGTQTGDGSQQAGGQWDKAAEPPDLKIKIWGWGQDPQEIFIWIWMDSDPPGHTHTRQRDQCRHPGALNRQNYDQFRYWARYAWYHHRRHRNRYDRSVWIKTWTWGAGPPFDDDPSSGNIGIMMITTDD

InterPro domains:
  IPR000772 Ricin B, lectin domain [PF00652] (40-163)
  IPR000772 Ricin B, lectin domain [SM00458] (40-166)
  IPR005193 Glycoside hydrolase, family 62, arabinosidase [PF03664] (176-445)
  IPR005193 Glycoside hydrolase, family 62, arabinosidase [PTHR40631] (18-474)
  IPR005193 Glycoside hydrolase, family 62, arabinosidase [cd08987] (178-473)
  IPR023296 Glycosyl hydrolase, five-bladed beta-propeller domain superfamily [G3DSA:2.115.10.20] (170-475)
  IPR023296 Glycosyl hydrolase, five-bladed beta-propeller domain superfamily [SSF75005] (195-467)
  IPR035992 Ricin B-like lectins [SSF50370] (36-164)

Solvent-accessible surface area: 11338 Å² total; per-residue (Å²): 123,97,36,59,19,28,91,59,1,129,4,54,32,43,44,59,15,3,110,24,102,117,60,43,60,0,0,9,11,3,4,0,0,27,34,123,55,116,23,0,0,0,0,0,3,2,48,20,116,74,45,18,3,0,0,1,38,52,12,81,78,26,92,74,0,73,97,16,35,17,48,50,15,121,81,41,0,6,2,6,5,0,1,53,0,49,72,126,106,37,19,0,0,0,4,8,127,64,89,74,48,0,2,16,13,28,8,96,69,1,42,56,18,72,36,14,40,69,38,72,34,0,0,55,5,88,23,84,73,33,141,63,18,16,8,9,4,2,0,0,1,35,84,134,31,0,10,0,0,0,0,0,23,24,0,63,0,4,35,10,65,18,76,22,65,96,4,44,14,68,24,21,67,85,76,64,64,40,25,85,62,80,103,39,48,5,21,19,0,0,14,1,1,48,0,96,42,52,139,48,21,0,0,0,0,0,0,67,22,100,88,18,34,13,0,20,0,7,23,8,93,47,0,65,27,104,27,85,84,49,0,22,56,46,69,55,2,0,0,0,110,67,21,1,51,21,140,36,3,44,9,1,1,11,1,3,0,25,1,107,68,31,24,16,32,3,22,2,51,2,39,113,4,49,0,0,0,2,0,32,49,75,145,28,59,72,91,83,62,48,19,37,2,37,0,0,2,0,57,14,152,173

Nearest PDB structures (foldseek):
  3wn1-assembly1_A  TM=1.003E+00  e=2.719E-65  Streptomyces coelicolor A3(2)
  6f1j-assembly1_A  TM=9.929E-01  e=1.273E-52  Talaromyces pinophilus
  4n2r-assembly1_A  TM=9.968E-01  e=6.030E-51  Mycosarcoma maydis
  5ubj-assembly1_A  TM=9.930E-01  e=4.630E-51  Aspergillus nidulans FGSC A4
  6cc7-assembly1_A  TM=7.588E-01  e=2.178E-47  Thermothielavioides terrestris NRRL 8126

Radius of gyration: 17.45 Å; Cα contacts (8 Å, |Δi|>4): 911; chains: 1; bounding box: 43×45×43 Å

Sequence (302 aa):
GTCALPSTYRRWSSTGVLAQPKSGWVALKDFTTVTHNGRHLVYGSTSSSGSSSSYYGSMVFSPFTNWSDMASAGQNAMNQQAAVAPTLFYFAPKNIWVLAYQWGSWPFIYRTSSDPTDPNGWSAPQPLFTGSISGSDTGPIDQTLIADGQNMMYLFFAGDNGKIYRASMPIIGNFPGNFGSSYTTIMMSDTKKANLFEGVQVYKVQGQNQYLMIVEAMGANGRYFRSFTASSLSGSWTPQQAASEGNPFAGKANSGATTWTNDISHGDLVRDNPDQTMTVDPCNLQFLYQGKSSPNAGGDYNSLPWRPGVLTLRR